Protein AF-A0A4U0GG18-F1 (afdb_monomer)

Foldseek 3Di:
DQVLLPCLLPPPDDHDPVLVLLLVQLVVQVVVVDDDLLSSLVSSCVVVVNPSVQLDPPPPPCGPVNSNVSSVSSVVSNVVVVLLVVLCVLCVADFFDFLAWFQQPVVRQIWGRWTFHDDDPQKTWIWTDRPPDIDIDIDGSSRSQVRQQVCCVVVVDVDHPVRCSVPDDPDDDDDDPDDPPPDDDDDDDDDDDDD

Sequence (195 aa):
MFDDWRGHARPDYRPTARQQTLVDAVAVALAHGHERVADVCAAVAKELAIPEALLRRDDAQGGVYQDVYCAIQYLRHRADHRRHALAHEALAPVAGDILGTLVFNTNYKQTTGCVIESVDGTSITLLGKRGALCVRLQSTALGIRYAMDAAAERGRRRDGWEEFLATRHPVATGPQSQTEAHAGAVDAQLPLFAV

Secondary structure (DSSP, 8-state):
--GGGTTTTSTT----HHHHHHHHHHHHHHHTT--SHHHHHHHHHHHTT--GGGG-TT-TTT-HHHHHHHHHHHHHHHHHHHHHHHHHHHH---TT-EEEEEEETTTTEEEEEEEEEEEETTEEEEEEEETTEEEEEEEEHHHHHHHHHHHHHTTS-S--HHHHHHHPPP-------------------------

Structure (mmCIF, N/CA/C/O backbone):
data_AF-A0A4U0GG18-F1
#
_entry.id   AF-A0A4U0GG18-F1
#
loop_
_atom_site.group_PDB
_atom_site.id
_atom_site.type_symbol
_atom_site.label_atom_id
_atom_site.label_alt_id
_atom_site.label_comp_id
_atom_site.label_asym_id
_atom_site.label_entity_id
_atom_site.label_seq_id
_atom_site.pdbx_PDB_ins_code
_atom_site.Cartn_x
_atom_site.Cartn_y
_atom_site.Cartn_z
_atom_site.occupancy
_atom_site.B_iso_or_equiv
_atom_site.auth_seq_id
_atom_site.auth_comp_id
_atom_site.auth_asym_id
_atom_site.auth_atom_id
_atom_site.pdbx_PDB_model_num
ATOM 1 N N . MET A 1 1 ? 3.589 7.120 -28.391 1.00 50.81 1 MET A N 1
ATOM 2 C CA . MET A 1 1 ? 3.879 5.782 -27.836 1.00 50.81 1 MET A CA 1
ATOM 3 C C . MET A 1 1 ? 3.752 5.886 -26.314 1.00 50.81 1 MET A C 1
ATOM 5 O O . MET A 1 1 ? 4.744 5.996 -25.622 1.00 50.81 1 MET A O 1
ATOM 9 N N . PHE A 1 2 ? 2.516 5.990 -25.814 1.00 56.31 2 PHE A N 1
ATOM 10 C CA . PHE A 1 2 ? 2.179 6.199 -24.389 1.00 56.31 2 PHE A CA 1
ATOM 11 C C . PHE A 1 2 ? 0.994 5.315 -23.973 1.00 56.31 2 PHE A C 1
ATOM 13 O O . PHE A 1 2 ? 0.935 4.848 -22.837 1.00 56.31 2 PHE A O 1
ATOM 20 N N . ASP A 1 3 ? 0.089 5.025 -24.916 1.00 63.00 3 ASP A N 1
ATOM 21 C CA . ASP A 1 3 ? -1.063 4.145 -24.701 1.00 63.00 3 ASP A CA 1
ATOM 22 C C . ASP A 1 3 ? -0.684 2.757 -24.170 1.00 63.00 3 ASP A C 1
ATOM 24 O O . ASP A 1 3 ? -1.438 2.185 -23.386 1.00 63.00 3 ASP A O 1
ATOM 28 N N . ASP A 1 4 ? 0.507 2.254 -24.499 1.00 77.56 4 ASP A N 1
ATOM 29 C CA . ASP A 1 4 ? 0.951 0.919 -24.088 1.00 77.56 4 ASP A CA 1
ATOM 30 C C . ASP A 1 4 ? 1.172 0.795 -22.569 1.00 77.56 4 ASP A C 1
ATOM 32 O O . ASP A 1 4 ? 1.121 -0.309 -22.036 1.00 77.56 4 ASP A O 1
ATOM 36 N N . TRP A 1 5 ? 1.396 1.904 -21.849 1.00 86.75 5 TRP A N 1
ATOM 37 C CA . TRP A 1 5 ? 1.523 1.931 -20.379 1.00 86.75 5 TRP A CA 1
ATOM 38 C C . TRP A 1 5 ? 0.227 2.322 -19.667 1.00 86.75 5 TRP A C 1
ATOM 40 O O . TRP A 1 5 ? 0.201 2.561 -18.447 1.00 86.75 5 TRP A O 1
ATOM 50 N N . ARG A 1 6 ? -0.874 2.424 -20.413 1.00 87.19 6 ARG A N 1
ATOM 51 C CA . ARG A 1 6 ? -2.165 2.791 -19.851 1.00 87.19 6 ARG A CA 1
ATOM 52 C C . ARG A 1 6 ? -2.600 1.738 -18.838 1.00 87.19 6 ARG A C 1
ATOM 54 O O . ARG A 1 6 ? -2.752 0.562 -19.142 1.00 87.19 6 ARG A O 1
ATOM 61 N N . GLY A 1 7 ? -2.845 2.194 -17.613 1.00 87.19 7 GLY A N 1
ATOM 62 C CA . GLY A 1 7 ? -3.266 1.316 -16.528 1.00 87.19 7 GLY A CA 1
ATOM 63 C C . GLY A 1 7 ? -2.127 0.591 -15.816 1.00 87.19 7 GLY A C 1
ATOM 64 O O . GLY A 1 7 ? -2.432 -0.294 -15.030 1.00 87.19 7 GLY A O 1
ATOM 65 N N . HIS A 1 8 ? -0.860 0.987 -15.989 1.00 89.75 8 HIS A N 1
ATOM 66 C CA . HIS A 1 8 ? 0.281 0.401 -15.264 1.00 89.75 8 HIS A CA 1
ATOM 67 C C . HIS A 1 8 ? 0.149 0.417 -13.728 1.00 89.75 8 HIS A C 1
ATOM 69 O O . HIS A 1 8 ? 0.818 -0.344 -13.040 1.00 89.75 8 HIS A O 1
ATOM 75 N N . ALA A 1 9 ? -0.716 1.265 -13.165 1.00 91.50 9 ALA A N 1
ATOM 76 C CA . ALA A 1 9 ? -1.016 1.280 -11.734 1.00 91.50 9 ALA A CA 1
ATOM 77 C C . ALA A 1 9 ? -2.029 0.202 -11.292 1.00 91.50 9 ALA A C 1
ATOM 79 O O . ALA A 1 9 ? -2.216 -0.009 -10.092 1.00 91.50 9 ALA A O 1
ATOM 80 N N . ARG A 1 10 ? -2.725 -0.457 -12.227 1.00 91.62 10 ARG A N 1
ATOM 81 C CA . ARG A 1 10 ? -3.779 -1.427 -11.910 1.00 91.62 10 ARG A CA 1
ATOM 82 C C . ARG A 1 10 ? -3.192 -2.783 -11.482 1.00 91.62 10 ARG A C 1
ATOM 84 O O . ARG A 1 10 ? -2.159 -3.185 -12.016 1.00 91.62 10 ARG A O 1
ATOM 91 N N . PRO A 1 11 ? -3.857 -3.531 -10.581 1.00 87.88 11 PRO A N 1
ATOM 92 C CA . PRO A 1 11 ? -3.375 -4.844 -10.128 1.00 87.88 11 PRO A CA 1
ATOM 93 C C . PRO A 1 11 ? -3.292 -5.909 -11.238 1.00 87.88 11 PRO A C 1
ATOM 95 O O . PRO A 1 11 ? -2.462 -6.823 -11.204 1.00 87.88 11 PRO A O 1
ATOM 98 N N . ASP A 1 12 ? -4.171 -5.811 -12.231 1.00 90.31 12 ASP A N 1
ATOM 99 C CA . ASP A 1 12 ? -4.306 -6.742 -13.351 1.00 90.31 12 ASP A CA 1
ATOM 100 C C . ASP A 1 12 ? -3.402 -6.396 -14.542 1.00 90.31 12 ASP A C 1
ATOM 102 O O . ASP A 1 12 ? -3.263 -7.211 -15.452 1.00 90.31 12 ASP A O 1
ATOM 106 N N . TYR A 1 13 ? -2.720 -5.247 -14.521 1.00 92.06 13 TYR A N 1
ATOM 107 C CA . TYR A 1 13 ? -1.810 -4.852 -15.592 1.00 92.06 13 TYR A CA 1
ATOM 108 C C . TYR A 1 13 ? -0.674 -5.866 -15.774 1.00 92.06 13 TYR A C 1
ATOM 110 O O . TYR A 1 13 ? -0.082 -6.361 -14.806 1.00 92.06 13 TYR A O 1
ATOM 118 N N . ARG A 1 14 ? -0.354 -6.174 -17.032 1.00 91.31 14 ARG A N 1
ATOM 119 C CA . ARG A 1 14 ? 0.757 -7.049 -17.414 1.00 91.31 14 ARG A CA 1
ATOM 120 C C . ARG A 1 14 ? 1.624 -6.321 -18.442 1.00 91.31 14 ARG A C 1
ATOM 122 O O . ARG A 1 14 ? 1.111 -6.006 -19.514 1.00 91.31 14 ARG A O 1
ATOM 129 N N . PRO A 1 15 ? 2.906 -6.049 -18.133 1.00 91.88 15 PRO A N 1
ATOM 130 C CA . PRO A 1 15 ? 3.832 -5.508 -19.116 1.00 91.88 15 PRO A CA 1
ATOM 131 C C . PRO A 1 15 ? 3.940 -6.436 -20.331 1.00 91.88 15 PRO A C 1
ATOM 133 O O . PRO A 1 15 ? 3.957 -7.660 -20.194 1.00 91.88 15 PRO A O 1
ATOM 136 N N . THR A 1 16 ? 4.051 -5.857 -21.521 1.00 91.31 16 THR A N 1
ATOM 137 C CA . THR A 1 16 ? 4.452 -6.594 -22.727 1.00 91.31 16 THR A CA 1
ATOM 138 C C . THR A 1 16 ? 5.904 -7.073 -22.611 1.00 91.31 16 THR A C 1
ATOM 140 O O . THR A 1 16 ? 6.660 -6.568 -21.783 1.00 91.31 16 THR A O 1
ATOM 143 N N . ALA A 1 17 ? 6.342 -7.993 -23.479 1.00 89.50 17 ALA A N 1
ATOM 144 C CA . ALA A 1 17 ? 7.726 -8.489 -23.472 1.00 89.50 17 ALA A CA 1
ATOM 145 C C . ALA A 1 17 ? 8.769 -7.355 -23.544 1.00 89.50 17 ALA A C 1
ATOM 147 O O . ALA A 1 17 ? 9.741 -7.358 -22.796 1.00 89.50 17 ALA A O 1
ATOM 148 N N . ARG A 1 18 ? 8.520 -6.336 -24.378 1.00 85.88 18 ARG A N 1
ATOM 149 C CA . ARG A 1 18 ? 9.381 -5.149 -24.488 1.00 85.88 18 ARG A CA 1
ATOM 150 C C . ARG A 1 18 ? 9.413 -4.333 -23.193 1.00 85.88 18 ARG A C 1
ATOM 152 O O . ARG A 1 18 ? 10.474 -3.888 -22.769 1.00 85.88 18 ARG A O 1
ATOM 159 N N . GLN A 1 19 ? 8.253 -4.104 -22.580 1.00 91.25 19 GLN A N 1
ATOM 160 C CA . GLN A 1 19 ? 8.164 -3.350 -21.328 1.00 91.25 19 GLN A CA 1
ATOM 161 C C . GLN A 1 19 ? 8.794 -4.122 -20.169 1.00 91.25 19 GLN A C 1
ATOM 163 O O . GLN A 1 19 ? 9.387 -3.506 -19.290 1.00 91.25 19 GLN A O 1
ATOM 168 N N . GLN A 1 20 ? 8.706 -5.454 -20.178 1.00 94.25 20 GLN A N 1
ATOM 169 C CA . GLN A 1 20 ? 9.295 -6.300 -19.148 1.00 94.25 20 GLN A CA 1
ATOM 170 C C . GLN A 1 20 ? 10.818 -6.140 -19.094 1.00 94.25 20 GLN A C 1
ATOM 172 O O . GLN A 1 20 ? 11.348 -5.937 -18.009 1.00 94.25 20 GLN A O 1
ATOM 177 N N . THR A 1 21 ? 11.503 -6.089 -20.243 1.00 91.69 21 THR A N 1
ATOM 178 C CA . THR A 1 21 ? 12.948 -5.798 -20.296 1.00 91.69 21 THR A CA 1
ATOM 179 C C . THR A 1 21 ? 13.299 -4.484 -19.594 1.00 91.69 21 THR A C 1
ATOM 181 O O . THR A 1 21 ? 14.289 -4.402 -18.869 1.00 91.69 21 THR A O 1
ATOM 184 N N . LEU A 1 22 ? 12.465 -3.455 -19.766 1.00 91.94 22 LEU A N 1
ATOM 185 C CA . LEU A 1 22 ? 12.668 -2.170 -19.104 1.00 91.94 22 LEU A CA 1
ATOM 186 C C . LEU A 1 22 ? 12.383 -2.239 -17.601 1.00 91.94 22 LEU A C 1
ATOM 188 O O . LEU A 1 22 ? 13.134 -1.683 -16.807 1.00 91.94 22 LEU A O 1
ATOM 192 N N . VAL A 1 23 ? 11.307 -2.925 -17.208 1.00 95.31 23 VAL A N 1
ATOM 193 C CA . VAL A 1 23 ? 10.954 -3.155 -15.801 1.00 95.31 23 VAL A CA 1
ATOM 194 C C . VAL A 1 23 ? 12.086 -3.869 -15.070 1.00 95.31 23 VAL A C 1
ATOM 196 O O . VAL 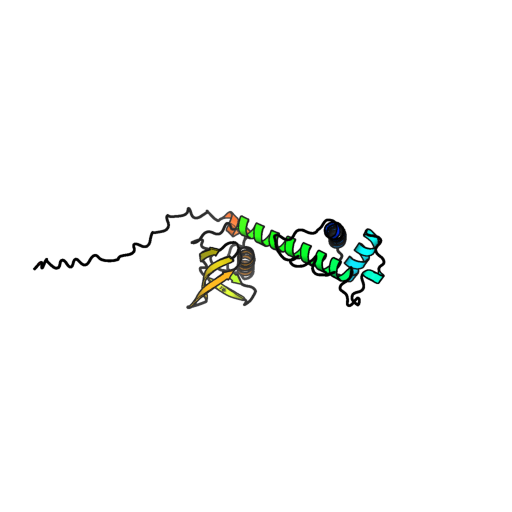A 1 23 ? 12.415 -3.469 -13.956 1.00 95.31 23 VAL A O 1
ATOM 199 N N . ASP A 1 24 ? 12.692 -4.880 -15.688 1.00 96.19 24 ASP A N 1
ATOM 200 C CA . ASP A 1 24 ? 13.784 -5.650 -15.093 1.00 96.19 24 ASP A CA 1
ATOM 201 C C . ASP A 1 24 ? 15.030 -4.773 -14.891 1.00 96.19 24 ASP A C 1
ATOM 203 O O . ASP A 1 24 ? 15.587 -4.738 -13.793 1.00 96.19 24 ASP A O 1
ATOM 207 N N . ALA A 1 25 ? 15.405 -3.968 -15.893 1.00 94.75 25 ALA A N 1
ATOM 208 C CA . ALA A 1 25 ? 16.511 -3.014 -15.773 1.00 94.75 25 ALA A CA 1
ATOM 209 C C . ALA A 1 25 ? 16.254 -1.949 -14.688 1.00 94.75 25 ALA A C 1
ATOM 211 O O . ALA A 1 25 ? 17.136 -1.630 -13.889 1.00 94.75 25 ALA A O 1
ATOM 212 N N . VAL A 1 26 ? 15.025 -1.426 -14.607 1.00 95.50 26 VAL A N 1
ATOM 213 C CA . VAL A 1 26 ? 14.626 -0.489 -13.545 1.00 95.50 26 VAL A CA 1
ATOM 214 C C . VAL A 1 26 ? 14.682 -1.161 -12.173 1.00 95.50 26 VAL A C 1
ATOM 216 O O . VAL A 1 26 ? 15.150 -0.546 -11.218 1.00 95.50 26 VAL A O 1
ATOM 219 N N . ALA A 1 27 ? 14.240 -2.414 -12.050 1.00 95.75 27 ALA A N 1
ATOM 220 C CA . ALA A 1 27 ? 14.290 -3.149 -10.791 1.00 95.75 27 ALA A CA 1
ATOM 221 C C . ALA A 1 27 ? 15.734 -3.322 -10.292 1.00 95.75 27 ALA A C 1
ATOM 223 O O . ALA A 1 27 ? 15.992 -3.114 -9.106 1.00 95.75 27 ALA A O 1
ATOM 224 N N . VAL A 1 28 ? 16.675 -3.624 -11.193 1.00 96.00 28 VAL A N 1
ATOM 225 C CA . VAL A 1 28 ? 18.112 -3.685 -10.883 1.00 96.00 28 VAL A CA 1
ATOM 226 C C . VAL A 1 28 ? 18.630 -2.320 -10.423 1.00 96.00 28 VAL A C 1
ATOM 228 O O . VAL A 1 28 ? 19.272 -2.227 -9.378 1.00 96.00 28 VAL A O 1
ATOM 231 N N . ALA A 1 29 ? 18.291 -1.238 -11.129 1.00 94.88 29 ALA A N 1
ATOM 232 C CA . ALA A 1 29 ? 18.702 0.112 -10.742 1.00 94.88 29 ALA A CA 1
ATOM 233 C C . ALA A 1 29 ? 18.182 0.513 -9.346 1.00 94.88 29 ALA A C 1
ATOM 235 O O . ALA A 1 29 ? 18.933 1.048 -8.529 1.00 94.88 29 ALA A O 1
ATOM 236 N N . LEU A 1 30 ? 16.916 0.211 -9.040 1.00 94.81 30 LEU A N 1
ATOM 237 C CA . LEU A 1 30 ? 16.337 0.444 -7.714 1.00 94.81 30 LEU A CA 1
ATOM 238 C C . LEU A 1 30 ? 17.025 -0.412 -6.635 1.00 94.81 30 LEU A C 1
ATOM 240 O O . LEU A 1 30 ? 17.257 0.077 -5.531 1.00 94.81 30 LEU A O 1
ATOM 244 N N . ALA A 1 31 ? 17.389 -1.662 -6.944 1.00 94.44 31 ALA A N 1
ATOM 245 C CA . ALA A 1 31 ? 18.110 -2.545 -6.023 1.00 94.44 31 ALA A CA 1
ATOM 246 C C . ALA A 1 31 ? 19.532 -2.047 -5.704 1.00 94.44 31 ALA A C 1
ATOM 248 O O . ALA A 1 31 ? 20.026 -2.272 -4.601 1.00 94.44 31 ALA A O 1
ATOM 249 N N . HIS A 1 32 ? 20.164 -1.317 -6.626 1.00 94.38 32 HIS A N 1
ATOM 250 C CA . HIS A 1 32 ? 21.435 -0.624 -6.397 1.00 94.38 32 HIS A CA 1
ATOM 251 C C . HIS A 1 32 ? 21.297 0.703 -5.628 1.00 94.38 32 HIS A C 1
ATOM 253 O O . HIS A 1 32 ? 22.295 1.386 -5.405 1.00 94.38 32 HIS A O 1
ATOM 259 N N . GLY A 1 33 ? 20.087 1.066 -5.192 1.00 92.88 33 GLY A N 1
ATOM 260 C CA . GLY A 1 33 ? 19.842 2.250 -4.368 1.00 92.88 33 GLY A CA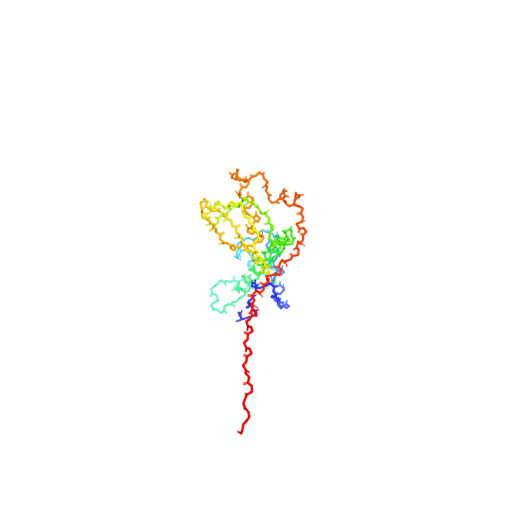 1
ATOM 261 C C . GLY A 1 33 ? 19.654 3.545 -5.158 1.00 92.88 33 GLY A C 1
ATOM 262 O O . GLY A 1 33 ? 19.722 4.627 -4.578 1.00 92.88 33 GLY A O 1
ATOM 263 N N . HIS A 1 34 ? 19.412 3.481 -6.471 1.00 92.50 34 HIS A N 1
ATOM 264 C CA . HIS A 1 34 ? 19.073 4.677 -7.240 1.00 92.50 34 HIS A CA 1
ATOM 265 C C . HIS A 1 34 ? 17.642 5.131 -6.925 1.00 92.50 34 HIS A C 1
ATOM 267 O O . HIS A 1 34 ? 16.676 4.457 -7.269 1.00 92.50 34 HIS A O 1
ATOM 273 N N . GLU A 1 35 ? 17.491 6.298 -6.296 1.00 85.81 35 GLU A N 1
ATOM 274 C CA . GLU A 1 35 ? 16.171 6.818 -5.901 1.00 85.81 35 GLU A CA 1
ATOM 275 C C . GLU A 1 35 ? 15.620 7.874 -6.865 1.00 85.81 35 GLU A C 1
ATOM 277 O O . GLU A 1 35 ? 14.402 7.985 -7.059 1.00 85.81 35 GLU A O 1
ATOM 282 N N . ARG A 1 36 ? 16.505 8.672 -7.478 1.00 86.94 36 ARG A N 1
ATOM 283 C CA . ARG A 1 36 ? 16.100 9.727 -8.410 1.00 86.94 36 ARG A CA 1
ATOM 284 C C . ARG A 1 36 ? 15.891 9.137 -9.795 1.00 86.94 36 ARG A C 1
ATOM 286 O O . ARG A 1 36 ? 16.720 8.380 -10.289 1.00 86.94 36 ARG A O 1
ATOM 293 N N . VAL A 1 37 ? 14.831 9.580 -10.471 1.00 87.81 37 VAL A N 1
ATOM 294 C CA . VAL A 1 37 ? 14.497 9.125 -11.833 1.00 87.81 37 VAL A CA 1
ATOM 295 C C . VAL A 1 37 ? 15.667 9.328 -12.799 1.00 87.81 37 VAL A C 1
ATOM 297 O O . VAL A 1 37 ? 15.926 8.456 -13.611 1.00 87.81 37 VAL A O 1
ATOM 300 N N . ALA A 1 38 ? 16.416 10.430 -12.683 1.00 86.69 38 ALA A N 1
ATOM 301 C CA . ALA A 1 38 ? 17.588 10.678 -13.527 1.00 86.69 38 ALA A CA 1
ATOM 302 C C . ALA A 1 38 ? 18.696 9.622 -13.345 1.00 86.69 38 ALA A C 1
ATOM 304 O O . ALA A 1 38 ? 19.276 9.179 -14.333 1.00 86.69 38 ALA A O 1
ATOM 305 N N . ASP A 1 39 ? 18.947 9.186 -12.107 1.00 90.56 39 ASP A N 1
ATOM 306 C CA . ASP A 1 39 ? 19.967 8.173 -11.805 1.00 90.56 39 ASP A CA 1
ATOM 307 C C . ASP A 1 39 ? 19.516 6.792 -12.299 1.00 90.56 39 ASP A C 1
ATOM 309 O O . ASP A 1 39 ? 20.301 6.051 -12.887 1.00 90.56 39 ASP A O 1
ATOM 313 N N . VAL A 1 40 ? 18.223 6.481 -12.141 1.00 91.12 40 VAL A N 1
ATOM 314 C CA . VAL A 1 40 ? 17.615 5.265 -12.699 1.00 91.12 40 VAL A CA 1
ATOM 315 C C . VAL A 1 40 ? 17.705 5.267 -14.226 1.00 91.12 40 VAL A C 1
ATOM 317 O O . VAL A 1 40 ? 18.108 4.267 -14.807 1.00 91.12 40 VAL A O 1
ATOM 320 N N . CYS A 1 41 ? 17.391 6.386 -14.885 1.00 89.62 41 CYS A N 1
ATOM 321 C CA . CYS A 1 41 ? 17.533 6.519 -16.333 1.00 89.62 41 CYS A CA 1
ATOM 322 C C . CYS A 1 41 ? 18.979 6.284 -16.782 1.00 89.62 41 CYS A C 1
ATOM 324 O O . CYS A 1 41 ? 19.191 5.510 -17.707 1.00 89.62 41 CYS A O 1
ATOM 326 N N . ALA A 1 42 ? 19.972 6.888 -16.122 1.00 88.62 42 ALA A N 1
ATOM 327 C CA . ALA A 1 42 ? 21.382 6.682 -16.459 1.00 88.62 42 ALA A CA 1
ATOM 328 C C . ALA A 1 42 ? 21.812 5.210 -16.297 1.00 88.62 42 ALA A C 1
ATOM 330 O O . ALA A 1 42 ? 22.492 4.659 -17.164 1.00 88.62 42 ALA A O 1
ATOM 331 N N . ALA A 1 43 ? 21.368 4.548 -15.224 1.00 90.94 43 ALA A N 1
ATOM 332 C CA . ALA A 1 43 ? 21.628 3.127 -15.005 1.00 90.94 43 ALA A CA 1
ATOM 333 C C . ALA A 1 43 ? 20.983 2.248 -16.093 1.00 90.94 43 ALA A C 1
ATOM 335 O O . ALA A 1 43 ? 21.645 1.384 -16.663 1.00 90.94 43 ALA A O 1
ATOM 336 N N . VAL A 1 44 ? 19.720 2.514 -16.440 1.00 90.88 44 VAL A N 1
ATOM 337 C CA . VAL A 1 44 ? 18.988 1.799 -17.497 1.00 90.88 44 VAL A CA 1
ATOM 338 C C . VAL A 1 44 ? 19.608 2.035 -18.877 1.00 90.88 44 VAL A C 1
ATOM 340 O O . VAL A 1 44 ? 19.698 1.097 -19.667 1.00 90.88 44 VAL A O 1
ATOM 343 N N . ALA A 1 45 ? 20.069 3.258 -19.166 1.00 89.44 45 ALA A N 1
ATOM 344 C CA . ALA A 1 45 ? 20.767 3.595 -20.408 1.00 89.44 45 ALA A CA 1
ATOM 345 C C . ALA A 1 45 ? 2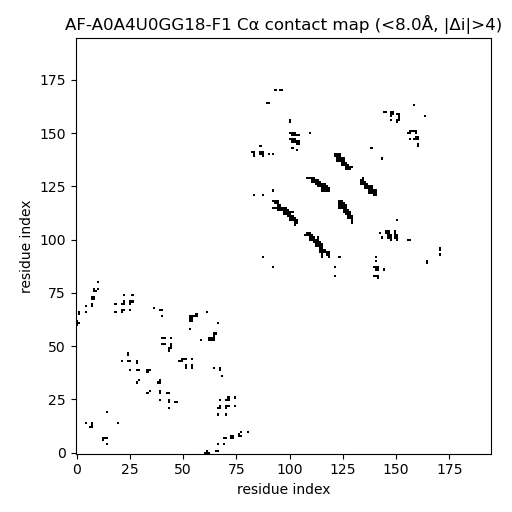1.982 2.691 -20.616 1.00 89.44 45 ALA A C 1
ATOM 347 O O . ALA A 1 45 ? 22.164 2.109 -21.684 1.00 89.44 45 ALA A O 1
ATOM 348 N N . LYS A 1 46 ? 22.786 2.549 -19.558 1.00 89.62 46 LYS A N 1
ATOM 349 C CA . LYS A 1 46 ? 23.988 1.723 -19.554 1.00 89.62 46 LYS A CA 1
ATOM 350 C C . LYS A 1 46 ? 23.657 0.239 -19.697 1.00 89.62 46 LYS A C 1
ATOM 352 O O . LYS A 1 46 ? 24.272 -0.428 -20.522 1.00 89.62 46 LYS A O 1
ATOM 357 N N . GLU A 1 47 ? 22.696 -0.256 -18.920 1.00 91.00 47 GLU A N 1
ATOM 358 C CA . GLU A 1 47 ? 22.307 -1.672 -18.897 1.00 91.00 47 GLU A CA 1
ATOM 359 C C . GLU A 1 47 ? 21.760 -2.143 -20.250 1.00 91.00 47 GLU A C 1
ATOM 361 O O . GLU A 1 47 ? 22.126 -3.203 -20.750 1.00 91.00 47 GLU A O 1
ATOM 366 N N . LEU A 1 48 ? 20.903 -1.330 -20.872 1.00 89.81 48 LEU A N 1
ATOM 367 C CA . LEU A 1 48 ? 20.225 -1.675 -22.123 1.00 89.81 48 LEU A CA 1
ATOM 368 C C . LEU A 1 48 ? 20.920 -1.107 -23.370 1.00 89.81 48 LEU A C 1
ATOM 370 O O . LEU A 1 48 ? 20.369 -1.197 -24.467 1.00 89.81 48 LEU A O 1
ATOM 374 N N . ALA A 1 49 ? 22.105 -0.505 -23.210 1.00 89.44 49 ALA A N 1
ATOM 375 C CA . ALA A 1 49 ? 22.846 0.197 -24.262 1.00 89.44 49 ALA A CA 1
ATOM 376 C C . ALA A 1 49 ? 21.988 1.222 -25.042 1.00 89.44 49 ALA A C 1
ATOM 378 O O . ALA A 1 49 ? 22.136 1.399 -26.254 1.00 89.44 49 ALA A O 1
ATOM 379 N N . ILE A 1 50 ? 21.074 1.902 -24.345 1.00 84.75 50 ILE A N 1
ATOM 380 C CA . ILE A 1 50 ? 20.197 2.923 -24.921 1.00 84.75 50 ILE A CA 1
ATOM 381 C C . ILE A 1 50 ? 20.947 4.260 -24.927 1.00 84.75 50 ILE A C 1
ATOM 383 O O . ILE A 1 50 ? 21.478 4.661 -23.889 1.00 84.75 50 ILE A O 1
ATOM 387 N N . PRO A 1 51 ? 20.965 5.002 -26.050 1.00 81.94 51 PRO A N 1
ATOM 388 C CA . PRO A 1 51 ? 21.541 6.339 -26.079 1.00 81.94 51 PRO A CA 1
ATOM 389 C C . PRO A 1 51 ? 20.904 7.250 -25.022 1.00 81.94 51 PRO A C 1
ATOM 391 O O . PRO A 1 51 ? 19.693 7.470 -25.039 1.00 81.94 51 PRO A O 1
ATOM 394 N N . GLU A 1 52 ? 21.717 7.848 -24.146 1.00 77.38 52 GLU A N 1
ATOM 395 C CA . GLU A 1 52 ? 21.241 8.723 -23.057 1.00 77.38 52 GLU A CA 1
ATOM 396 C C . GLU A 1 52 ? 20.380 9.897 -23.550 1.00 77.38 52 GLU A C 1
ATOM 398 O O . GLU A 1 52 ? 19.508 10.388 -22.834 1.00 77.38 52 GLU A O 1
ATOM 403 N N . ALA A 1 53 ? 20.580 10.336 -24.797 1.00 76.12 53 ALA A N 1
ATOM 404 C CA . ALA A 1 53 ? 19.773 11.376 -25.427 1.00 76.12 53 ALA A CA 1
ATOM 405 C C . ALA A 1 53 ? 18.269 11.034 -25.486 1.00 76.12 53 ALA A C 1
ATOM 407 O O . ALA A 1 53 ? 17.454 11.952 -25.473 1.00 76.12 53 ALA A O 1
ATOM 408 N N . LEU A 1 54 ? 17.906 9.743 -25.507 1.00 74.69 54 LEU A N 1
ATOM 409 C CA . LEU A 1 54 ? 16.518 9.253 -25.527 1.00 74.69 54 LEU A CA 1
ATOM 410 C C . LEU A 1 54 ? 15.866 9.190 -24.135 1.00 74.69 54 LEU A C 1
ATOM 412 O O . LEU A 1 54 ? 14.685 8.875 -24.015 1.00 74.69 54 LEU A O 1
ATOM 416 N N . LEU A 1 55 ? 16.644 9.449 -23.084 1.00 71.81 55 LEU A N 1
ATOM 417 C CA . LEU A 1 55 ? 16.225 9.410 -21.682 1.00 71.81 55 LEU A CA 1
ATOM 418 C C . LEU A 1 55 ? 16.202 10.811 -21.055 1.00 71.81 55 LEU A C 1
ATOM 420 O O . LEU A 1 55 ? 16.199 10.960 -19.832 1.00 71.81 55 LEU A O 1
ATOM 424 N N . ARG A 1 56 ? 16.203 11.853 -21.889 1.00 71.06 56 ARG A N 1
ATOM 425 C CA . ARG A 1 56 ? 15.973 13.232 -21.453 1.00 71.06 56 ARG A CA 1
ATOM 426 C C . ARG A 1 56 ? 14.481 13.450 -21.263 1.00 71.06 56 ARG A C 1
ATOM 428 O O . ARG A 1 56 ? 13.691 12.779 -21.892 1.00 71.06 56 ARG A O 1
ATOM 435 N N . ARG A 1 57 ? 14.107 14.388 -20.396 1.00 68.44 57 ARG A N 1
ATOM 436 C CA . ARG A 1 57 ? 12.701 14.693 -20.082 1.00 68.44 57 ARG A CA 1
ATOM 437 C C . ARG A 1 57 ? 12.012 15.568 -21.145 1.00 68.44 57 ARG A C 1
ATOM 439 O O . ARG A 1 57 ? 10.791 15.693 -21.132 1.00 68.44 57 ARG A O 1
ATOM 446 N N . ASP A 1 58 ? 12.794 16.212 -22.010 1.00 64.00 58 ASP A N 1
ATOM 447 C CA . ASP A 1 58 ? 12.337 17.293 -22.898 1.00 64.00 58 ASP A CA 1
ATOM 448 C C . ASP A 1 58 ? 11.755 16.791 -24.233 1.00 64.00 58 ASP A C 1
ATOM 450 O O . ASP A 1 58 ? 11.351 17.575 -25.093 1.00 64.00 58 ASP A O 1
ATOM 454 N N . ASP A 1 59 ? 11.702 15.478 -24.431 1.00 57.72 59 ASP A N 1
ATOM 455 C CA . ASP A 1 59 ? 11.092 14.839 -25.584 1.00 57.72 59 ASP A CA 1
ATOM 456 C C . ASP A 1 59 ? 9.557 14.886 -25.473 1.00 57.72 59 ASP A C 1
ATOM 458 O O . ASP A 1 59 ? 8.888 13.989 -24.960 1.00 57.72 59 ASP A O 1
ATOM 462 N N . ALA A 1 60 ? 8.981 15.955 -26.035 1.00 51.00 60 ALA A N 1
ATOM 463 C CA . ALA A 1 60 ? 7.546 16.271 -26.078 1.00 51.00 60 ALA A CA 1
ATOM 464 C C . ALA A 1 60 ? 6.618 15.160 -26.637 1.00 51.00 60 ALA A C 1
ATOM 466 O O . ALA A 1 60 ? 5.401 15.331 -26.662 1.00 51.00 60 ALA A O 1
ATOM 467 N N . GLN A 1 61 ? 7.164 14.030 -27.095 1.00 50.50 61 GLN A N 1
ATOM 468 C CA . GLN A 1 61 ? 6.440 12.896 -27.676 1.00 50.50 61 GLN A CA 1
ATOM 469 C C . GLN A 1 61 ? 6.291 11.693 -26.726 1.00 50.50 61 GLN A C 1
ATOM 471 O O . GLN A 1 61 ? 5.685 10.694 -27.122 1.00 50.50 61 GLN A O 1
ATOM 476 N N . GLY A 1 62 ? 6.788 11.778 -25.484 1.00 58.84 62 GLY A N 1
ATOM 477 C CA . GLY A 1 62 ? 6.734 10.667 -24.530 1.00 58.84 62 GLY A CA 1
ATOM 478 C C . GLY A 1 62 ? 7.637 9.517 -24.974 1.00 58.84 62 GLY A C 1
ATOM 479 O O . GLY A 1 62 ? 7.151 8.488 -25.440 1.00 58.84 62 GLY A O 1
ATOM 480 N N . GLY A 1 63 ? 8.951 9.737 -24.888 1.00 73.81 63 GLY A N 1
ATOM 481 C CA . GLY A 1 63 ? 9.977 8.769 -25.267 1.00 73.81 63 GLY A CA 1
ATOM 482 C C . GLY A 1 63 ? 10.360 7.799 -24.147 1.00 73.81 63 GLY A C 1
ATOM 483 O O . GLY A 1 63 ? 9.595 7.536 -23.218 1.00 73.81 63 GLY A O 1
ATOM 484 N N . VAL A 1 64 ? 11.580 7.260 -24.229 1.00 79.88 64 VAL A N 1
ATOM 485 C CA . VAL A 1 64 ? 12.075 6.197 -23.332 1.00 79.88 64 VAL A CA 1
ATOM 486 C C . VAL A 1 64 ? 12.133 6.673 -21.876 1.00 79.88 64 VAL A C 1
ATOM 488 O O . VAL A 1 64 ? 11.923 5.880 -20.960 1.00 79.88 64 VAL A O 1
ATOM 491 N N . TYR A 1 65 ? 12.335 7.975 -21.641 1.00 85.00 65 TYR A N 1
ATOM 492 C CA . TYR A 1 65 ? 12.226 8.566 -20.304 1.00 85.00 65 TYR A CA 1
ATOM 493 C C . TYR A 1 65 ? 10.865 8.282 -19.653 1.00 85.00 65 TYR A C 1
ATOM 495 O O . TYR A 1 65 ? 10.790 7.876 -18.490 1.00 85.00 65 TYR A O 1
ATOM 503 N N . GLN A 1 66 ? 9.781 8.465 -20.412 1.00 85.75 66 GLN A N 1
ATOM 504 C CA . GLN A 1 66 ? 8.427 8.238 -19.921 1.00 85.75 66 GLN A CA 1
ATOM 505 C C . GLN A 1 66 ? 8.166 6.748 -19.673 1.00 85.75 66 GLN A C 1
ATOM 507 O O . GLN A 1 66 ? 7.518 6.408 -18.683 1.00 85.75 66 GLN A O 1
ATOM 512 N N . ASP A 1 67 ? 8.707 5.862 -20.514 1.00 88.56 67 ASP A N 1
ATOM 513 C CA . ASP A 1 67 ? 8.633 4.413 -20.300 1.00 88.56 67 ASP A CA 1
ATOM 514 C C . ASP A 1 67 ? 9.323 4.010 -18.982 1.00 88.56 67 ASP A C 1
ATOM 516 O O . ASP A 1 67 ? 8.758 3.251 -18.192 1.00 88.56 67 ASP A O 1
ATOM 520 N N . VAL A 1 68 ? 10.514 4.560 -18.700 1.00 90.06 68 VAL A N 1
ATOM 521 C CA . VAL A 1 68 ? 11.247 4.316 -17.442 1.00 90.06 68 VAL A CA 1
ATOM 522 C C . VAL A 1 68 ? 10.454 4.829 -16.247 1.00 90.06 68 VAL A C 1
ATOM 524 O O . VAL A 1 68 ? 10.307 4.125 -15.247 1.00 90.06 68 VAL A O 1
ATOM 527 N N . TYR A 1 69 ? 9.890 6.032 -16.351 1.00 90.19 69 TYR A N 1
ATOM 528 C CA . TYR A 1 69 ? 9.039 6.587 -15.305 1.00 90.19 69 TYR A CA 1
ATOM 529 C C . TYR A 1 69 ? 7.825 5.686 -15.019 1.00 90.19 69 TYR A C 1
ATOM 531 O O . TYR A 1 69 ? 7.567 5.347 -13.862 1.00 90.19 69 TYR A O 1
ATOM 539 N N . CYS A 1 70 ? 7.115 5.238 -16.058 1.00 91.81 70 CYS A N 1
ATOM 540 C CA . CYS A 1 70 ? 5.986 4.315 -15.926 1.00 91.81 70 CYS A CA 1
ATOM 541 C C . CYS A 1 70 ? 6.403 2.971 -15.307 1.00 91.81 70 CYS A C 1
ATOM 543 O O . CYS A 1 70 ? 5.679 2.445 -14.462 1.00 91.81 70 CYS A O 1
ATOM 545 N N . ALA A 1 71 ? 7.579 2.441 -15.654 1.00 93.75 71 ALA A N 1
ATOM 546 C CA . ALA A 1 71 ? 8.122 1.220 -15.060 1.00 93.75 71 ALA A CA 1
ATOM 547 C C . ALA A 1 71 ? 8.433 1.380 -13.557 1.00 93.75 71 ALA A C 1
ATOM 549 O O . ALA A 1 71 ? 8.078 0.504 -12.762 1.00 93.75 71 ALA A O 1
ATOM 550 N N . ILE A 1 72 ? 9.014 2.515 -13.139 1.00 93.88 72 ILE A N 1
ATOM 551 C CA . ILE A 1 72 ? 9.226 2.840 -11.714 1.00 93.88 72 ILE A CA 1
ATOM 552 C C . ILE A 1 72 ? 7.882 2.848 -10.975 1.00 93.88 72 ILE A C 1
ATOM 554 O O . ILE A 1 72 ? 7.736 2.222 -9.921 1.00 93.88 72 ILE A O 1
ATOM 558 N N . GLN A 1 73 ? 6.888 3.548 -11.526 1.00 93.81 73 GLN A N 1
ATOM 559 C CA . GLN A 1 73 ? 5.568 3.660 -10.908 1.00 93.81 73 GLN A CA 1
ATOM 560 C C . GLN A 1 73 ? 4.858 2.303 -10.853 1.00 93.81 73 GLN A C 1
ATOM 562 O O . GLN A 1 73 ? 4.298 1.959 -9.815 1.00 93.81 73 GLN A O 1
ATOM 567 N N . TYR A 1 74 ? 4.948 1.488 -11.906 1.00 95.19 74 TYR A N 1
ATOM 568 C CA . TYR A 1 74 ? 4.435 0.116 -11.927 1.00 95.19 74 TYR A CA 1
ATOM 569 C C . TYR A 1 74 ? 5.004 -0.732 -10.780 1.00 95.19 74 TYR A C 1
ATOM 571 O O . TYR A 1 74 ? 4.241 -1.353 -10.039 1.00 95.19 74 TYR A O 1
ATOM 579 N N . LEU A 1 75 ? 6.327 -0.724 -10.578 1.00 95.25 75 LEU A N 1
ATOM 580 C CA . LEU A 1 75 ? 6.962 -1.479 -9.492 1.00 95.25 75 LEU A CA 1
ATOM 581 C C . LEU A 1 75 ? 6.505 -0.994 -8.111 1.00 95.25 75 LEU A C 1
ATOM 583 O O . LEU A 1 75 ? 6.201 -1.811 -7.239 1.00 95.25 75 LEU A O 1
ATOM 587 N N . ARG A 1 76 ? 6.393 0.326 -7.922 1.00 94.50 76 ARG A N 1
ATOM 588 C CA . ARG A 1 76 ? 5.880 0.924 -6.680 1.00 94.50 76 ARG A CA 1
ATOM 589 C C . ARG A 1 76 ? 4.434 0.521 -6.411 1.00 94.50 76 ARG A C 1
ATOM 591 O O . ARG A 1 76 ? 4.138 0.064 -5.311 1.00 94.50 76 ARG A O 1
ATOM 598 N N . HIS A 1 77 ? 3.558 0.619 -7.409 1.00 94.38 77 HIS A N 1
ATOM 599 C CA . HIS A 1 77 ? 2.164 0.194 -7.288 1.00 94.38 77 HIS A CA 1
ATOM 600 C C . HIS A 1 77 ? 2.054 -1.302 -6.998 1.00 94.38 77 HIS A C 1
ATOM 602 O O . HIS A 1 77 ? 1.283 -1.699 -6.134 1.00 94.38 77 HIS A O 1
ATOM 608 N N . ARG A 1 78 ? 2.861 -2.149 -7.642 1.00 94.19 78 ARG A N 1
ATOM 609 C CA . ARG A 1 78 ? 2.870 -3.592 -7.368 1.00 94.19 78 ARG A CA 1
ATOM 610 C C . ARG A 1 78 ? 3.319 -3.907 -5.939 1.00 94.19 78 ARG A C 1
ATOM 612 O O . ARG A 1 78 ? 2.737 -4.782 -5.297 1.00 94.19 78 ARG A O 1
ATOM 619 N N . ALA A 1 79 ? 4.327 -3.199 -5.432 1.00 93.56 79 ALA A N 1
ATOM 620 C CA . ALA A 1 79 ? 4.752 -3.320 -4.041 1.00 93.56 79 ALA A CA 1
ATOM 621 C C . ALA A 1 79 ? 3.655 -2.856 -3.068 1.00 93.56 79 ALA A C 1
ATOM 623 O O . ALA A 1 79 ? 3.410 -3.522 -2.064 1.00 93.56 79 ALA A O 1
ATOM 624 N N . ASP A 1 80 ? 2.969 -1.759 -3.383 1.00 93.00 80 ASP A N 1
ATOM 625 C CA . ASP A 1 80 ? 1.868 -1.220 -2.586 1.00 93.00 80 ASP A CA 1
ATOM 626 C C . ASP A 1 80 ? 0.656 -2.167 -2.551 1.00 93.00 80 ASP A C 1
ATOM 628 O O . ASP A 1 80 ? 0.213 -2.568 -1.474 1.00 93.00 80 ASP A O 1
ATOM 632 N N . HIS A 1 81 ? 0.211 -2.661 -3.712 1.00 93.00 81 HIS A N 1
ATOM 633 C CA . HIS A 1 81 ? -0.837 -3.685 -3.820 1.00 93.00 81 HIS A CA 1
ATOM 634 C C . HIS A 1 81 ? -0.495 -4.930 -3.003 1.00 93.00 81 HIS A C 1
ATOM 636 O O . HIS A 1 81 ? -1.352 -5.469 -2.303 1.00 93.00 81 HIS A O 1
ATOM 642 N N . ARG A 1 82 ? 0.772 -5.366 -3.028 1.00 93.88 82 ARG A N 1
ATOM 643 C CA . ARG A 1 82 ? 1.236 -6.493 -2.211 1.00 93.88 82 ARG A CA 1
ATOM 644 C C . ARG A 1 82 ? 1.144 -6.192 -0.714 1.00 93.88 82 ARG A C 1
ATOM 646 O O . ARG A 1 82 ? 0.724 -7.065 0.037 1.00 93.88 82 ARG A O 1
ATOM 653 N N . ARG A 1 83 ? 1.501 -4.985 -0.264 1.00 94.38 83 ARG A N 1
ATOM 654 C CA . ARG A 1 83 ? 1.358 -4.579 1.149 1.00 94.38 83 ARG A CA 1
ATOM 655 C C . ARG A 1 83 ? -0.105 -4.568 1.581 1.00 94.38 83 ARG A C 1
ATOM 657 O O . ARG A 1 83 ? -0.414 -5.066 2.660 1.00 94.38 83 ARG A O 1
ATOM 664 N N . HIS A 1 84 ? -0.992 -4.051 0.735 1.00 93.44 84 HIS A N 1
ATOM 665 C CA . HIS A 1 84 ? -2.432 -4.079 0.974 1.00 93.44 84 HIS A CA 1
ATOM 666 C C . HIS A 1 84 ? -2.971 -5.509 1.069 1.00 93.44 84 HIS A C 1
ATOM 668 O O . HIS A 1 84 ? -3.695 -5.811 2.016 1.00 93.44 84 HIS A O 1
ATOM 674 N N . ALA A 1 85 ? -2.585 -6.390 0.142 1.00 93.00 85 ALA A N 1
ATOM 675 C CA . ALA A 1 85 ? -2.993 -7.793 0.147 1.00 93.00 85 ALA A CA 1
ATOM 676 C C . ALA A 1 85 ? -2.502 -8.527 1.403 1.00 93.00 85 ALA A C 1
ATOM 678 O O . ALA A 1 85 ? -3.308 -9.141 2.089 1.00 93.00 85 ALA A O 1
ATOM 679 N N . LEU A 1 86 ? -1.220 -8.384 1.762 1.00 93.38 86 LEU A N 1
ATOM 680 C CA . LEU A 1 86 ? -0.649 -9.006 2.962 1.00 93.38 86 LEU A CA 1
ATOM 681 C C . LEU A 1 86 ? -1.312 -8.503 4.247 1.00 93.38 86 LEU A C 1
ATOM 683 O O . LEU A 1 86 ? -1.589 -9.288 5.146 1.00 93.38 86 LEU A O 1
ATOM 687 N N . ALA A 1 87 ? -1.585 -7.199 4.348 1.00 93.25 87 ALA A N 1
ATOM 688 C CA . ALA A 1 87 ? -2.290 -6.652 5.503 1.00 93.25 87 ALA A CA 1
ATOM 689 C C . ALA A 1 87 ? -3.733 -7.167 5.581 1.00 93.25 87 ALA A C 1
ATOM 691 O O . ALA A 1 87 ? -4.228 -7.428 6.673 1.00 93.25 87 ALA A O 1
ATOM 692 N N . HIS A 1 88 ? -4.405 -7.315 4.437 1.00 93.44 88 HIS A N 1
ATOM 693 C CA . HIS A 1 88 ? -5.765 -7.840 4.377 1.00 93.44 88 HIS A CA 1
ATOM 694 C C . HIS A 1 88 ? -5.820 -9.334 4.712 1.00 93.44 88 HIS A C 1
ATOM 696 O O . HIS A 1 88 ? -6.693 -9.740 5.466 1.00 93.44 88 HIS A O 1
ATOM 702 N N . GLU A 1 89 ? -4.868 -10.127 4.223 1.00 92.75 89 GLU A N 1
ATOM 703 C CA . GLU A 1 89 ? -4.716 -11.546 4.559 1.00 92.75 89 GLU A CA 1
ATOM 704 C C . GLU A 1 89 ? -4.409 -11.738 6.049 1.00 92.75 89 GLU A C 1
ATOM 706 O O . GLU A 1 89 ? -5.068 -12.532 6.713 1.00 92.75 89 GLU A O 1
ATOM 711 N N . ALA A 1 90 ? -3.479 -10.952 6.600 1.00 91.81 90 ALA A N 1
ATOM 712 C CA . ALA A 1 90 ? -3.136 -11.003 8.020 1.00 91.81 90 ALA A CA 1
ATOM 713 C C . ALA A 1 90 ? -4.307 -10.577 8.919 1.00 91.81 90 ALA 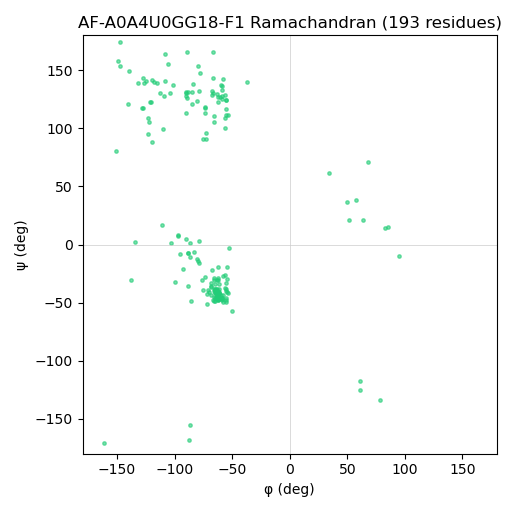A C 1
ATOM 715 O O . ALA A 1 90 ? -4.526 -11.164 9.977 1.00 91.81 90 ALA A O 1
ATOM 716 N N . LEU A 1 91 ? -5.070 -9.559 8.503 1.00 92.31 91 LEU A N 1
ATOM 717 C CA . LEU A 1 91 ? -6.246 -9.119 9.244 1.00 92.31 91 LEU A CA 1
ATOM 718 C C . LEU A 1 91 ? -7.435 -10.050 9.054 1.00 92.31 91 LEU A C 1
ATOM 720 O O . LEU A 1 91 ? -8.247 -10.101 9.960 1.00 92.31 91 LEU A O 1
ATOM 724 N N . ALA A 1 92 ? -7.591 -10.725 7.913 1.00 92.25 92 ALA A N 1
ATOM 725 C CA . ALA A 1 92 ? -8.771 -11.525 7.567 1.00 92.25 92 ALA A CA 1
ATOM 726 C C . ALA A 1 92 ? -10.072 -10.912 8.144 1.00 92.25 92 ALA A C 1
ATOM 728 O O . ALA A 1 92 ? -10.651 -11.471 9.081 1.00 92.25 92 ALA A O 1
ATOM 729 N N . PRO A 1 93 ? -10.438 -9.681 7.733 1.00 91.44 93 PRO A N 1
ATOM 730 C CA . PRO A 1 93 ? -11.437 -8.886 8.441 1.00 91.44 93 PRO A CA 1
ATOM 731 C C . PRO A 1 93 ? -12.824 -9.525 8.336 1.00 91.44 93 PRO A C 1
ATOM 733 O O . PRO A 1 93 ? -13.278 -9.849 7.239 1.00 91.44 93 PRO A O 1
ATOM 736 N N . VAL A 1 94 ? -13.518 -9.650 9.468 1.00 91.56 94 VAL A N 1
ATOM 737 C CA . VAL A 1 94 ? -14.893 -10.154 9.545 1.00 91.56 94 VAL A CA 1
ATOM 738 C C . VAL A 1 94 ? -15.791 -9.076 10.148 1.00 91.56 94 VAL A C 1
ATOM 740 O O . VAL A 1 94 ? -15.402 -8.348 11.062 1.00 91.56 94 VAL A O 1
ATOM 743 N N . ALA A 1 95 ? -17.012 -8.948 9.627 1.00 92.88 95 ALA A N 1
ATOM 744 C CA . ALA A 1 95 ? -18.009 -8.063 10.221 1.00 92.88 95 ALA A CA 1
ATOM 745 C C . ALA A 1 95 ? -18.281 -8.466 11.683 1.00 92.88 95 AL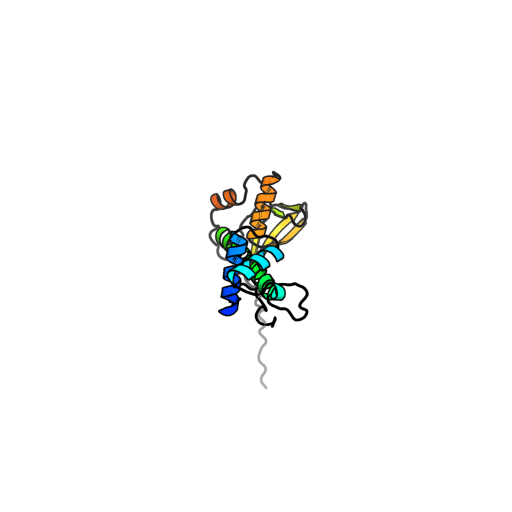A A C 1
ATOM 747 O O . ALA A 1 95 ? -18.471 -9.639 11.992 1.00 92.88 95 ALA A O 1
ATOM 748 N N . GLY A 1 96 ? -18.294 -7.483 12.579 1.00 90.19 96 GLY A N 1
ATOM 749 C CA . GLY A 1 96 ? -18.393 -7.672 14.025 1.00 90.19 96 GLY A CA 1
ATOM 750 C C . GLY A 1 96 ? -17.049 -7.691 14.760 1.00 90.19 96 GLY A C 1
ATOM 751 O O . GLY A 1 96 ? -17.048 -7.599 15.987 1.00 90.19 96 GLY A O 1
ATOM 752 N N . ASP A 1 97 ? -15.911 -7.743 14.057 1.00 89.62 97 ASP A N 1
ATOM 753 C CA . ASP A 1 97 ? -14.600 -7.722 14.709 1.00 89.62 97 ASP A CA 1
ATOM 754 C C . ASP A 1 97 ? -14.358 -6.419 15.471 1.00 89.62 97 ASP A C 1
ATOM 756 O O . ASP A 1 97 ? -14.480 -5.316 14.930 1.00 89.62 97 ASP A O 1
ATOM 760 N N . ILE A 1 98 ? -13.943 -6.552 16.730 1.00 92.06 98 ILE A N 1
ATOM 761 C CA . ILE A 1 98 ? -13.633 -5.422 17.602 1.00 92.06 98 ILE A CA 1
ATOM 762 C C . ILE A 1 98 ? -12.155 -5.070 17.444 1.00 92.06 98 ILE A C 1
ATOM 764 O O . ILE A 1 98 ? -11.266 -5.815 17.848 1.00 92.06 98 ILE A O 1
ATOM 768 N N . LEU A 1 99 ? -11.897 -3.892 16.883 1.00 91.56 99 LEU A N 1
ATOM 769 C CA . LEU A 1 99 ? -10.555 -3.358 16.672 1.00 91.56 99 LEU A CA 1
ATOM 770 C C . LEU A 1 99 ? -10.093 -2.475 17.830 1.00 91.56 99 LEU A C 1
ATOM 772 O O . LEU A 1 99 ? -8.898 -2.257 17.972 1.00 91.56 99 LEU A O 1
ATOM 776 N N . GLY A 1 100 ? -11.001 -1.938 18.648 1.00 91.75 100 GLY A N 1
ATOM 777 C CA . GLY A 1 100 ? -10.645 -1.086 19.786 1.00 91.75 100 GLY A CA 1
ATOM 778 C C . GLY A 1 100 ? -10.304 0.355 19.384 1.00 91.75 100 GLY A C 1
ATOM 779 O O . GLY A 1 100 ? -11.064 1.000 18.661 1.00 91.75 100 GLY A O 1
ATOM 780 N N . THR A 1 101 ? -9.212 0.917 19.905 1.00 93.81 101 THR A N 1
ATOM 781 C CA . THR A 1 101 ? -8.833 2.318 19.638 1.00 93.81 101 THR A CA 1
ATOM 782 C C . THR A 1 101 ? -7.936 2.427 18.409 1.00 93.81 101 THR A C 1
ATOM 784 O O . THR A 1 101 ? -6.919 1.742 18.324 1.00 93.81 101 THR A O 1
ATOM 787 N N . LEU A 1 102 ? -8.289 3.336 17.496 1.00 93.44 102 LEU A N 1
ATOM 788 C CA . LEU A 1 102 ? -7.543 3.654 16.278 1.00 93.44 102 LEU A CA 1
ATOM 789 C C . LEU A 1 102 ? -7.238 5.155 16.211 1.00 93.44 102 LEU A C 1
ATOM 791 O O . LEU A 1 102 ? -8.091 5.991 16.528 1.00 93.44 102 LEU A O 1
ATOM 795 N N . VAL A 1 103 ? -6.036 5.508 15.755 1.00 92.94 103 VAL A N 1
ATOM 796 C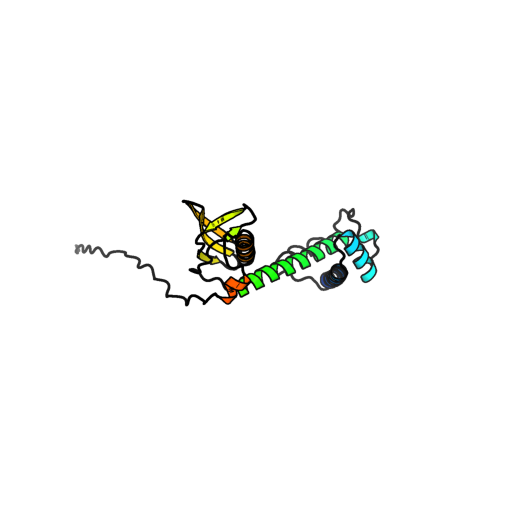 CA . VAL A 1 103 ? -5.635 6.897 15.487 1.00 92.94 103 VAL A CA 1
ATOM 797 C C . VAL A 1 103 ? -5.200 7.008 14.031 1.00 92.94 103 VAL A C 1
ATOM 799 O O . VAL A 1 103 ? -4.118 6.576 13.658 1.00 92.94 103 VAL A O 1
ATOM 802 N N . PHE A 1 104 ? -6.042 7.603 13.188 1.00 87.94 104 PHE A N 1
ATOM 803 C CA . PHE A 1 104 ? -5.717 7.767 11.771 1.00 87.94 104 PHE A CA 1
ATOM 804 C C . PHE A 1 104 ? -4.785 8.967 11.558 1.00 87.94 104 PHE A C 1
ATOM 806 O O . PHE A 1 104 ? -5.145 10.100 11.881 1.00 87.94 104 PHE A O 1
ATOM 813 N N . ASN A 1 105 ? -3.619 8.740 10.947 1.00 77.12 105 ASN A N 1
ATOM 814 C CA . ASN A 1 105 ? -2.615 9.786 10.691 1.00 77.12 105 ASN A CA 1
ATOM 815 C C . ASN A 1 105 ? -3.104 10.915 9.765 1.00 77.12 105 ASN A C 1
ATOM 817 O O . ASN A 1 105 ? -2.554 12.009 9.793 1.00 77.12 105 ASN A O 1
ATOM 821 N N . THR A 1 106 ? -4.160 10.696 8.978 1.00 74.75 106 THR A N 1
ATOM 822 C CA . THR A 1 106 ? -4.708 11.712 8.063 1.00 74.75 106 THR A CA 1
ATOM 823 C C . THR A 1 106 ? -5.287 12.926 8.790 1.00 74.75 106 THR A C 1
ATOM 825 O O . THR A 1 106 ? -5.239 14.037 8.275 1.00 74.75 106 THR A O 1
ATOM 828 N N . ASN A 1 107 ? -5.874 12.734 9.974 1.00 75.62 107 ASN A N 1
ATOM 829 C CA . ASN A 1 107 ? -6.508 13.815 10.736 1.00 75.62 107 ASN A CA 1
ATOM 830 C C . ASN A 1 107 ? -6.140 13.809 12.226 1.00 75.62 107 ASN A C 1
ATOM 832 O O . ASN A 1 107 ? -6.667 14.628 12.977 1.00 75.62 107 ASN A O 1
ATOM 836 N N . TYR A 1 108 ? -5.282 12.874 12.647 1.00 77.38 108 TYR A N 1
ATOM 837 C CA . TYR A 1 108 ? -4.875 12.629 14.032 1.00 77.38 108 TYR A CA 1
ATOM 838 C C . TYR A 1 108 ? -6.051 12.475 15.010 1.00 77.38 108 TYR A C 1
ATOM 840 O O . TYR A 1 108 ? -5.893 12.647 16.220 1.00 77.38 108 TYR A O 1
ATOM 848 N N . LYS A 1 109 ? -7.248 12.138 14.508 1.00 83.56 109 LYS A N 1
ATOM 849 C CA . LYS A 1 109 ? -8.439 11.977 15.342 1.00 83.56 109 LYS A CA 1
ATOM 850 C C . LYS A 1 109 ? -8.476 10.567 15.907 1.00 83.56 109 LYS A C 1
ATOM 852 O O . LYS A 1 109 ? -8.568 9.583 15.170 1.00 83.56 109 LYS A O 1
ATOM 857 N N . GLN A 1 110 ? -8.478 10.494 17.231 1.00 90.19 110 GLN A N 1
ATOM 858 C CA . GLN A 1 110 ? -8.715 9.258 17.961 1.00 90.19 110 GLN A CA 1
ATOM 859 C C . GLN A 1 110 ? -10.161 8.803 17.760 1.00 90.19 110 GLN A C 1
ATOM 861 O O . GLN A 1 110 ? -11.096 9.575 17.970 1.00 90.19 110 GLN A O 1
ATOM 866 N N . THR A 1 111 ? -10.328 7.541 17.374 1.00 91.88 111 THR A N 1
ATOM 867 C CA . THR A 1 111 ? -11.624 6.864 17.294 1.00 91.88 111 THR A CA 1
ATOM 868 C C . THR A 1 111 ? -11.581 5.649 18.220 1.00 91.88 111 THR A C 1
ATOM 870 O O . THR A 1 111 ? -10.680 4.821 18.111 1.00 91.88 111 THR A O 1
ATOM 873 N N . THR A 1 112 ? -12.498 5.568 19.180 1.00 92.81 112 THR A N 1
ATOM 874 C CA . THR A 1 112 ? -12.531 4.510 20.203 1.00 92.81 112 THR A CA 1
ATOM 875 C C . THR A 1 112 ? -13.641 3.505 19.931 1.00 92.81 112 THR A C 1
ATOM 877 O O . THR A 1 112 ? -14.634 3.833 19.280 1.00 92.81 112 THR A O 1
ATOM 880 N N . GLY A 1 113 ? -13.470 2.280 20.441 1.00 89.88 113 GLY A N 1
ATOM 881 C CA . GLY A 1 113 ? -14.461 1.210 20.296 1.00 89.88 113 GLY A CA 1
ATOM 882 C C . GLY A 1 113 ? -14.781 0.896 18.835 1.00 89.88 113 GLY A C 1
ATOM 883 O O . GLY A 1 113 ? -15.944 0.706 18.502 1.00 89.88 113 GLY A O 1
ATOM 884 N N . CYS A 1 114 ? -13.769 0.927 17.966 1.00 93.12 114 CYS A N 1
ATOM 885 C CA . CYS A 1 114 ? -13.927 0.648 16.549 1.00 93.12 114 CYS A CA 1
ATOM 886 C C . CYS A 1 114 ? -14.310 -0.819 16.348 1.00 93.12 114 CYS A C 1
ATOM 888 O O . CYS A 1 114 ? -13.637 -1.709 16.871 1.00 93.12 114 CYS A O 1
ATOM 890 N N . VAL A 1 115 ? -15.355 -1.047 15.563 1.00 94.31 115 VAL A N 1
ATOM 891 C CA . VAL A 1 115 ? -15.851 -2.361 15.151 1.00 94.31 115 VAL A CA 1
ATOM 892 C C . VAL A 1 115 ? -15.963 -2.380 13.631 1.00 94.31 115 VAL A C 1
ATOM 894 O O . VAL A 1 115 ? -16.303 -1.360 13.025 1.00 94.31 115 VAL A O 1
ATOM 897 N N . ILE A 1 116 ? -15.667 -3.518 13.010 1.00 95.00 116 ILE A N 1
ATOM 898 C CA . ILE A 1 116 ? -15.901 -3.720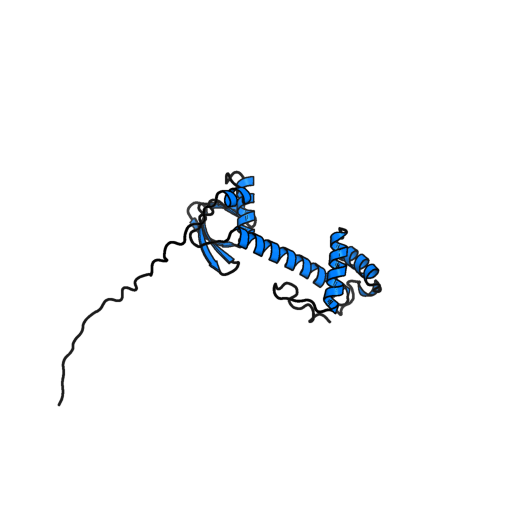 11.579 1.00 95.00 116 ILE A CA 1
ATOM 899 C C . ILE A 1 116 ? -17.403 -3.883 11.342 1.00 95.00 116 ILE A C 1
ATOM 901 O O . ILE A 1 116 ? -18.017 -4.817 11.842 1.00 95.00 116 ILE A O 1
ATOM 905 N N . GLU A 1 117 ? -18.002 -2.977 10.577 1.00 94.56 117 GLU A N 1
ATOM 906 C CA . GLU A 1 117 ? -19.416 -3.047 10.198 1.00 94.56 117 GLU A CA 1
ATOM 907 C C . GLU A 1 117 ? -19.608 -3.913 8.947 1.00 94.56 117 GLU A C 1
ATOM 909 O O . GLU A 1 117 ? -20.457 -4.799 8.928 1.00 94.56 117 GLU A O 1
ATOM 914 N N . SER A 1 118 ? -18.809 -3.669 7.906 1.00 93.50 118 SER A N 1
ATOM 915 C CA . SER A 1 118 ? -18.862 -4.406 6.641 1.00 93.50 118 SER A CA 1
ATOM 916 C C . SER A 1 118 ? -17.488 -4.478 5.978 1.00 93.50 118 SER A C 1
ATOM 918 O O . SER A 1 118 ? -16.609 -3.648 6.236 1.00 93.50 118 SER A O 1
ATOM 920 N N . VAL A 1 119 ? -17.315 -5.471 5.106 1.00 94.31 119 VAL A N 1
ATOM 921 C CA . VAL A 1 119 ? -16.107 -5.676 4.302 1.00 94.31 119 VAL A CA 1
ATOM 922 C C . VAL A 1 119 ? -16.526 -5.830 2.845 1.00 94.31 119 VAL A C 1
ATOM 924 O O . VAL A 1 119 ? -17.226 -6.778 2.503 1.00 94.31 119 VAL A O 1
ATOM 927 N N . ASP A 1 120 ? -16.074 -4.906 2.000 1.00 92.69 120 ASP A N 1
ATOM 928 C CA . ASP A 1 120 ? -16.361 -4.855 0.567 1.00 92.69 120 ASP A CA 1
ATOM 929 C C . ASP A 1 120 ? -15.037 -4.948 -0.206 1.00 92.69 120 ASP A C 1
ATOM 931 O O . ASP A 1 120 ? -14.369 -3.948 -0.499 1.00 92.69 120 ASP A O 1
ATOM 935 N N . GLY A 1 121 ? -14.604 -6.178 -0.492 1.00 88.81 121 GLY A N 1
ATOM 936 C CA . GLY A 1 121 ? -13.287 -6.439 -1.074 1.00 88.81 121 GLY A CA 1
ATOM 937 C C . GLY A 1 121 ? -12.167 -5.951 -0.150 1.00 88.81 121 GLY A C 1
ATOM 938 O O . GLY A 1 121 ? -12.026 -6.426 0.970 1.00 88.81 121 GLY A O 1
ATOM 939 N N . THR A 1 122 ? -11.362 -4.989 -0.606 1.00 88.44 122 THR A N 1
ATOM 940 C CA . THR A 1 122 ? -10.267 -4.402 0.190 1.00 88.44 122 THR A CA 1
ATOM 941 C C . THR A 1 122 ? -10.701 -3.229 1.073 1.00 88.44 122 THR A C 1
ATOM 943 O O . THR A 1 122 ? -9.918 -2.787 1.922 1.00 88.44 122 THR A O 1
ATOM 946 N N . SER A 1 123 ? -11.924 -2.725 0.879 1.00 93.00 123 SER A N 1
ATOM 947 C CA . SER A 1 123 ? -12.503 -1.633 1.659 1.00 93.00 123 SER A CA 1
ATOM 948 C C . SER A 1 123 ? -13.214 -2.186 2.890 1.00 93.00 123 SER A C 1
ATOM 950 O O . SER A 1 123 ? -14.003 -3.122 2.806 1.00 93.00 123 SER A O 1
ATOM 952 N N . ILE A 1 124 ? -12.931 -1.604 4.048 1.00 95.56 124 ILE A N 1
ATOM 953 C CA . ILE A 1 124 ? -13.467 -2.008 5.344 1.00 95.56 124 ILE A CA 1
ATOM 954 C C . ILE A 1 124 ? -14.196 -0.808 5.930 1.00 95.56 124 ILE A C 1
ATOM 956 O O . ILE A 1 124 ? -13.608 0.260 6.130 1.00 95.56 124 ILE A O 1
ATOM 960 N N . THR A 1 125 ? -15.476 -0.992 6.229 1.00 96.19 125 THR A N 1
ATOM 961 C CA . THR A 1 125 ? -16.274 0.015 6.918 1.00 96.19 125 THR A CA 1
ATOM 962 C C . THR A 1 125 ? -16.178 -0.206 8.419 1.00 96.19 125 THR A C 1
ATOM 964 O O . THR A 1 125 ? -16.428 -1.301 8.918 1.00 96.19 125 THR A O 1
ATOM 967 N N . LEU A 1 126 ? -15.829 0.852 9.142 1.00 95.50 126 LEU A N 1
ATOM 968 C CA . LEU A 1 126 ? -15.652 0.854 10.584 1.00 95.50 126 LEU A CA 1
ATOM 969 C C . LEU A 1 126 ? -16.685 1.756 11.246 1.00 95.50 126 LEU A C 1
ATOM 971 O O . LEU A 1 126 ? -16.922 2.879 10.790 1.00 95.50 126 LEU A O 1
ATOM 975 N N . LEU A 1 127 ? -17.221 1.292 12.369 1.00 94.94 127 LEU A N 1
ATOM 976 C CA . LEU A 1 127 ? -18.074 2.062 13.262 1.00 94.94 127 LEU A CA 1
ATOM 977 C C . LEU A 1 127 ? -17.337 2.284 14.579 1.00 94.94 127 LEU A C 1
ATOM 979 O O . LEU A 1 127 ? -16.807 1.345 15.162 1.00 94.94 127 LEU A O 1
ATOM 983 N N . GLY A 1 128 ? -17.289 3.523 15.058 1.00 93.44 128 GLY A N 1
ATOM 984 C CA . GLY A 1 128 ? -16.643 3.847 16.329 1.00 93.44 128 GLY A CA 1
ATOM 985 C C . GLY A 1 128 ? -17.098 5.186 16.890 1.00 93.44 128 GLY A C 1
ATOM 986 O O . GLY A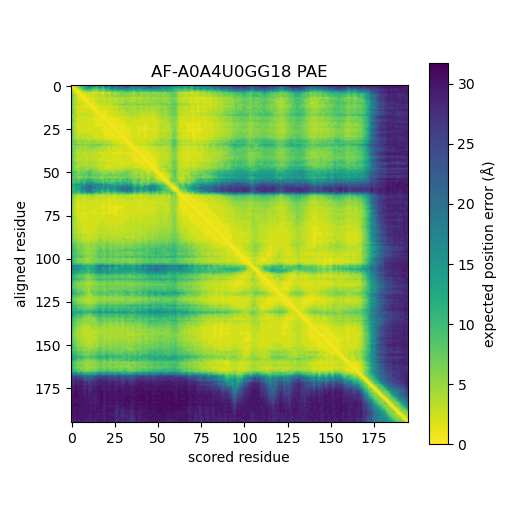 1 128 ? -18.034 5.803 16.381 1.00 93.44 128 GLY A O 1
ATOM 987 N N . LYS A 1 129 ? -16.430 5.656 17.945 1.00 93.31 129 LYS A N 1
ATOM 988 C CA . LYS A 1 129 ? -16.773 6.910 18.630 1.00 93.31 129 LYS A CA 1
ATOM 989 C C . LYS A 1 129 ? -15.650 7.936 18.569 1.00 93.31 129 LYS A C 1
ATOM 991 O O . LYS A 1 129 ? -14.479 7.609 18.749 1.00 93.31 129 LYS A O 1
ATOM 996 N N . ARG A 1 130 ? -16.016 9.203 18.370 1.00 90.12 130 ARG A N 1
ATOM 997 C CA . ARG A 1 130 ? -15.152 10.381 18.529 1.00 90.12 130 ARG A CA 1
ATOM 998 C C . ARG A 1 130 ? -15.797 11.317 19.542 1.00 90.12 130 ARG A C 1
ATOM 1000 O O . ARG A 1 130 ? -16.683 12.101 19.202 1.00 90.12 130 ARG A O 1
ATOM 1007 N N . GLY A 1 131 ? -15.385 11.200 20.802 1.00 86.06 131 GLY A N 1
ATOM 1008 C CA . GLY A 1 131 ? -16.100 11.835 21.909 1.00 86.06 131 GLY A CA 1
ATOM 1009 C C . GLY A 1 131 ? -17.528 11.288 22.006 1.00 86.06 131 GLY A C 1
ATOM 1010 O O . GLY A 1 131 ? -17.717 10.075 22.063 1.00 86.06 131 GLY A O 1
ATOM 1011 N N . ALA A 1 132 ? -18.523 12.176 21.983 1.00 86.50 132 ALA A N 1
ATOM 1012 C CA . ALA A 1 132 ? -19.940 11.804 22.029 1.00 86.50 132 ALA A CA 1
ATOM 1013 C C . ALA A 1 132 ? -20.513 11.332 20.677 1.00 86.50 132 ALA A C 1
ATOM 1015 O O . ALA A 1 132 ? -21.604 10.770 20.641 1.00 86.50 132 ALA A O 1
ATOM 1016 N N . LEU A 1 133 ? -19.804 11.562 19.566 1.00 90.56 133 LEU A N 1
ATOM 1017 C CA . LEU A 1 133 ? -20.313 11.271 18.226 1.00 90.56 133 LEU A CA 1
ATOM 1018 C C . LEU A 1 133 ? -19.949 9.853 17.789 1.00 90.56 133 LEU A C 1
ATOM 1020 O O . LEU A 1 133 ? -18.780 9.465 17.835 1.00 90.56 133 LEU A O 1
ATOM 1024 N N . CYS A 1 134 ? -20.935 9.115 17.287 1.00 90.62 134 CYS A N 1
ATOM 1025 C CA . CYS A 1 134 ? -20.700 7.893 16.525 1.00 90.62 134 CYS A CA 1
ATOM 1026 C C . CYS A 1 134 ? -20.293 8.267 15.097 1.00 90.62 134 CYS A C 1
ATOM 1028 O O . CYS A 1 134 ? -20.921 9.119 14.468 1.00 90.62 134 CYS A O 1
ATOM 1030 N N . VAL A 1 135 ? -19.231 7.649 14.590 1.00 92.31 135 VAL A N 1
ATOM 1031 C CA . VAL A 1 135 ? -18.711 7.899 13.247 1.00 92.31 135 VAL A CA 1
ATOM 1032 C C . VAL A 1 135 ? -18.591 6.596 12.476 1.00 92.31 135 VAL A C 1
ATOM 1034 O O . VAL A 1 135 ? -18.138 5.585 13.014 1.00 92.31 135 VAL A O 1
ATOM 1037 N N . ARG A 1 136 ? -18.963 6.659 11.199 1.00 93.31 136 ARG A N 1
ATOM 1038 C CA . ARG A 1 136 ? -18.715 5.620 10.204 1.00 93.31 136 ARG A CA 1
ATOM 1039 C C . ARG A 1 136 ? -17.579 6.087 9.308 1.00 93.31 136 ARG A C 1
ATOM 1041 O O . ARG A 1 136 ? -17.592 7.227 8.843 1.00 93.31 136 ARG A O 1
ATOM 1048 N N . LEU A 1 137 ? -16.577 5.245 9.106 1.00 91.94 137 LEU A N 1
ATOM 1049 C CA . LEU A 1 137 ? -15.411 5.574 8.291 1.00 91.94 137 LEU A CA 1
ATOM 1050 C C . LEU A 1 137 ? -14.989 4.380 7.447 1.00 91.94 137 LEU A C 1
ATOM 1052 O O . LEU A 1 137 ? -15.164 3.238 7.850 1.00 91.94 137 LEU A O 1
ATOM 1056 N N . GLN A 1 138 ? -14.429 4.661 6.277 1.00 93.56 138 GLN A N 1
ATOM 1057 C CA . GLN A 1 138 ? -13.880 3.643 5.393 1.00 93.56 138 GLN A CA 1
ATOM 1058 C C . GLN A 1 138 ? -12.362 3.618 5.527 1.00 93.56 138 GLN A C 1
ATOM 1060 O O . GLN A 1 138 ? -11.712 4.664 5.609 1.00 93.56 138 GLN A O 1
ATOM 1065 N N . SER A 1 139 ? -11.796 2.420 5.574 1.00 94.19 139 SER A N 1
ATOM 1066 C CA . SER A 1 139 ? -10.356 2.207 5.606 1.00 94.19 139 SER A CA 1
ATOM 1067 C C . SER A 1 139 ? -9.977 0.922 4.878 1.00 94.19 139 SER A C 1
ATOM 1069 O O . SER A 1 139 ? -10.830 0.155 4.452 1.00 94.19 139 SER A O 1
ATOM 1071 N N . THR A 1 140 ? -8.681 0.682 4.742 1.00 94.88 140 THR A N 1
ATOM 1072 C CA . THR A 1 140 ? -8.142 -0.604 4.288 1.00 94.88 140 THR A CA 1
ATOM 1073 C C . THR A 1 140 ? -7.489 -1.308 5.470 1.00 94.88 140 THR A C 1
ATOM 1075 O O . THR A 1 140 ? -7.150 -0.665 6.464 1.00 94.88 140 THR A O 1
ATOM 1078 N N . ALA A 1 141 ? -7.235 -2.612 5.362 1.00 95.12 141 ALA A N 1
ATOM 1079 C CA . ALA A 1 141 ? -6.513 -3.345 6.404 1.00 95.12 141 ALA A CA 1
ATOM 1080 C C . ALA A 1 141 ? -5.135 -2.725 6.715 1.00 95.12 141 ALA A C 1
ATOM 1082 O O . ALA A 1 141 ? -4.745 -2.622 7.875 1.00 95.12 141 ALA A O 1
ATOM 1083 N N . LEU A 1 142 ? -4.434 -2.220 5.691 1.00 95.06 142 LEU A N 1
ATOM 1084 C CA . LEU A 1 142 ? -3.166 -1.509 5.864 1.00 95.06 142 LEU A CA 1
ATOM 1085 C C . LEU A 1 142 ? -3.344 -0.182 6.622 1.00 95.06 142 LEU A C 1
ATOM 1087 O O . LEU A 1 142 ? -2.542 0.154 7.490 1.00 95.06 142 LEU A O 1
ATOM 1091 N N . GLY A 1 143 ? -4.421 0.555 6.338 1.00 93.81 143 GLY A N 1
ATOM 1092 C CA . GLY A 1 143 ? -4.773 1.764 7.083 1.00 93.81 143 GLY A CA 1
ATOM 1093 C C . GLY A 1 143 ? -5.091 1.481 8.554 1.00 93.81 143 GLY A C 1
ATOM 1094 O O . GLY A 1 143 ? -4.682 2.249 9.422 1.00 93.81 143 GLY A O 1
ATOM 1095 N N . ILE A 1 144 ? -5.765 0.364 8.840 1.00 94.56 144 ILE A N 1
ATOM 1096 C CA . ILE A 1 144 ? -6.045 -0.096 10.208 1.00 94.56 144 ILE A CA 1
ATOM 1097 C C . ILE A 1 144 ? -4.746 -0.440 10.930 1.00 94.56 144 ILE A C 1
ATOM 1099 O O . ILE A 1 144 ? -4.558 0.033 12.048 1.00 94.56 144 ILE A O 1
ATOM 1103 N N . ARG A 1 145 ? -3.834 -1.178 10.283 1.00 95.25 145 ARG A N 1
ATOM 1104 C CA . ARG A 1 145 ? -2.496 -1.465 10.819 1.00 95.25 145 ARG A CA 1
ATOM 1105 C C . ARG A 1 145 ? -1.794 -0.197 11.281 1.00 95.25 145 ARG A C 1
ATOM 1107 O O . ARG A 1 145 ? -1.489 -0.061 12.461 1.00 95.25 145 ARG A O 1
ATOM 1114 N N . TYR A 1 146 ? -1.629 0.769 10.379 1.00 94.44 146 TYR A N 1
ATOM 1115 C CA . TYR A 1 146 ? -0.971 2.026 10.727 1.00 94.44 146 TYR A CA 1
ATOM 1116 C C . TYR A 1 146 ? -1.713 2.798 11.819 1.00 94.44 146 TYR A C 1
ATOM 1118 O O . TYR A 1 146 ? -1.077 3.453 12.638 1.00 94.44 146 TYR A O 1
ATOM 1126 N N . ALA A 1 147 ? -3.045 2.725 11.858 1.00 94.56 147 ALA A N 1
ATOM 1127 C CA . ALA A 1 147 ? -3.831 3.395 12.885 1.00 94.56 147 ALA A CA 1
ATOM 1128 C C . ALA A 1 147 ? -3.739 2.725 14.268 1.00 94.56 147 ALA A C 1
ATOM 1130 O O . ALA A 1 147 ? -3.903 3.418 15.276 1.00 94.56 147 ALA A O 1
ATOM 1131 N N . MET A 1 148 ? -3.493 1.412 14.328 1.00 94.88 148 MET A N 1
ATOM 1132 C CA . MET A 1 148 ? -3.205 0.688 15.570 1.00 94.88 148 MET A CA 1
ATOM 1133 C C . MET A 1 148 ? -1.815 1.043 16.087 1.00 94.88 148 MET A C 1
ATOM 1135 O O . MET A 1 148 ? -1.700 1.488 17.228 1.00 94.88 148 MET A O 1
ATOM 1139 N N . ASP A 1 149 ? -0.798 0.948 15.230 1.00 94.31 149 ASP A N 1
ATOM 1140 C CA . ASP A 1 149 ? 0.587 1.274 15.588 1.00 94.31 149 ASP A CA 1
ATOM 1141 C C . ASP A 1 149 ? 0.688 2.735 16.059 1.00 94.31 149 ASP A C 1
ATOM 1143 O O . ASP A 1 149 ? 1.177 3.018 17.152 1.00 94.31 149 ASP A O 1
ATOM 1147 N N . ALA A 1 150 ? 0.075 3.669 15.324 1.00 92.81 150 ALA A N 1
ATOM 1148 C CA . ALA A 1 150 ? 0.022 5.080 15.705 1.00 92.81 150 ALA A CA 1
ATOM 1149 C C . ALA A 1 150 ? -0.719 5.336 17.031 1.00 92.81 150 ALA A C 1
ATOM 1151 O O . ALA A 1 150 ? -0.416 6.317 17.722 1.00 92.81 150 ALA A O 1
ATOM 1152 N N . ALA A 1 151 ? -1.710 4.506 17.382 1.00 93.00 151 ALA A N 1
ATOM 1153 C CA . ALA A 1 151 ? -2.414 4.590 18.659 1.00 93.00 151 ALA A CA 1
ATOM 1154 C C . ALA A 1 151 ? -1.557 4.049 19.813 1.00 93.00 151 ALA A C 1
ATOM 1156 O O . ALA A 1 151 ? -1.562 4.654 20.889 1.00 93.00 151 ALA A O 1
ATOM 1157 N N . ALA A 1 152 ? -0.817 2.962 19.584 1.00 93.31 152 ALA A N 1
ATOM 1158 C CA . ALA A 1 152 ? 0.113 2.377 20.545 1.00 93.31 152 ALA A CA 1
ATOM 1159 C C . ALA A 1 152 ? 1.288 3.324 20.837 1.00 93.31 152 ALA A C 1
ATOM 1161 O O . ALA A 1 152 ? 1.523 3.662 21.996 1.00 93.31 152 ALA A O 1
ATOM 1162 N N . GLU A 1 153 ? 1.932 3.875 19.802 1.00 92.81 153 GLU A N 1
ATOM 1163 C CA . GLU A 1 153 ? 3.013 4.871 19.926 1.00 92.81 153 GLU A CA 1
ATOM 1164 C C . GLU A 1 153 ? 2.597 6.103 20.745 1.00 92.81 153 GLU A C 1
ATOM 1166 O O . GLU A 1 153 ? 3.399 6.703 21.457 1.00 92.81 153 GLU A O 1
ATOM 1171 N N . ARG A 1 154 ? 1.318 6.489 20.666 1.00 90.81 154 ARG A N 1
ATOM 1172 C CA . ARG A 1 154 ? 0.747 7.631 21.401 1.00 90.81 154 ARG A CA 1
ATOM 1173 C C . ARG A 1 154 ? 0.191 7.257 22.778 1.00 90.81 154 ARG A C 1
ATOM 1175 O O . ARG A 1 154 ? -0.454 8.095 23.410 1.00 90.81 154 ARG A O 1
ATOM 1182 N N . GLY A 1 155 ? 0.355 6.009 23.218 1.00 90.81 155 GLY A N 1
ATOM 1183 C CA . GLY A 1 155 ? -0.169 5.508 24.490 1.00 90.81 155 GLY A CA 1
ATOM 1184 C C . GLY A 1 155 ? -1.700 5.505 24.581 1.00 90.81 155 GLY A C 1
ATOM 1185 O O . GLY A 1 155 ? -2.261 5.524 25.674 1.00 90.81 155 GLY A O 1
ATOM 1186 N N . ARG A 1 156 ? -2.409 5.527 23.443 1.00 90.81 156 ARG A N 1
ATOM 1187 C CA . ARG A 1 156 ? -3.884 5.434 23.373 1.00 90.81 156 ARG A CA 1
ATOM 1188 C C . ARG A 1 156 ? -4.378 3.991 23.310 1.00 90.81 156 ARG A C 1
ATOM 1190 O O . ARG A 1 156 ? -5.584 3.747 23.377 1.00 90.81 156 ARG A O 1
ATOM 1197 N N . ARG A 1 157 ? -3.440 3.060 23.171 1.00 92.31 157 ARG A N 1
ATOM 1198 C CA . ARG A 1 157 ? -3.620 1.618 23.114 1.00 92.31 157 ARG A CA 1
ATOM 1199 C C . ARG A 1 157 ? -2.394 0.946 23.745 1.00 92.31 157 ARG A C 1
ATOM 1201 O O . ARG A 1 157 ? -1.331 1.558 23.784 1.00 92.31 157 ARG A O 1
ATOM 1208 N N . ARG A 1 158 ? -2.563 -0.269 24.276 1.00 89.56 158 ARG A N 1
ATOM 1209 C CA . ARG A 1 158 ? -1.485 -1.041 24.919 1.00 89.56 158 ARG A CA 1
ATOM 1210 C C . ARG A 1 158 ? -0.703 -1.911 23.930 1.00 89.56 158 ARG A C 1
ATOM 1212 O O . ARG A 1 158 ? 0.486 -2.114 24.119 1.00 89.56 158 ARG A O 1
ATOM 1219 N N . ASP A 1 159 ? -1.395 -2.445 22.940 1.00 90.44 159 ASP A N 1
ATOM 1220 C CA . ASP A 1 159 ? -0.934 -3.383 21.922 1.00 90.44 159 ASP A CA 1
ATOM 1221 C C . ASP A 1 159 ? -0.832 -2.693 20.553 1.00 90.44 159 ASP A C 1
ATOM 1223 O O . ASP A 1 159 ? -1.674 -1.859 20.214 1.00 90.44 159 ASP A O 1
ATOM 1227 N N . GLY A 1 160 ? 0.202 -3.014 19.777 1.00 91.31 160 GLY A N 1
ATOM 1228 C CA . GLY A 1 160 ? 0.322 -2.626 18.376 1.00 91.31 160 GLY A CA 1
ATOM 1229 C C . GLY A 1 160 ? -0.344 -3.649 17.461 1.00 91.31 160 GLY A C 1
ATOM 1230 O O . GLY A 1 160 ? -1.090 -4.529 17.899 1.00 91.31 160 GLY A O 1
ATOM 1231 N N . TRP A 1 161 ? -0.090 -3.532 16.160 1.00 92.44 161 TRP A N 1
ATOM 1232 C CA . TRP A 1 161 ? -0.632 -4.459 15.171 1.00 92.44 161 TRP A CA 1
ATOM 1233 C C . TRP A 1 161 ? -0.222 -5.916 15.415 1.00 92.44 161 TRP A C 1
ATOM 1235 O O . TRP A 1 161 ? -1.061 -6.814 15.343 1.00 92.44 161 TRP A O 1
ATOM 1245 N N . GLU A 1 162 ? 1.060 -6.164 15.692 1.00 92.62 162 GLU A N 1
ATOM 1246 C CA . GLU A 1 162 ? 1.589 -7.525 15.832 1.00 92.62 162 GLU A CA 1
ATOM 1247 C C . GLU A 1 162 ? 1.033 -8.218 17.080 1.00 92.62 162 GLU A C 1
ATOM 1249 O O . GLU A 1 162 ? 0.580 -9.362 17.001 1.00 92.62 162 GLU A O 1
ATOM 1254 N N . GLU A 1 163 ? 0.968 -7.514 18.213 1.00 91.94 163 GLU A N 1
ATOM 1255 C CA . GLU A 1 163 ? 0.394 -8.056 19.445 1.00 91.94 163 GLU A CA 1
ATOM 1256 C C . GLU A 1 163 ? -1.122 -8.262 19.329 1.00 91.94 163 GLU A C 1
ATOM 1258 O O . GLU A 1 163 ? -1.655 -9.250 19.846 1.00 91.94 163 GLU A O 1
ATOM 1263 N N . PHE A 1 164 ? -1.823 -7.375 18.614 1.00 90.94 164 PHE A N 1
ATOM 1264 C CA . PHE A 1 164 ? -3.247 -7.548 18.335 1.00 90.94 164 PHE A CA 1
ATOM 1265 C C . PHE A 1 164 ? -3.509 -8.816 17.518 1.00 90.94 164 PHE A C 1
ATOM 1267 O O . PHE A 1 164 ? -4.387 -9.601 17.870 1.00 90.94 164 PHE A O 1
ATOM 1274 N N . LEU A 1 165 ? -2.740 -9.057 16.452 1.00 91.19 165 LEU A N 1
ATOM 1275 C CA . LEU A 1 165 ? -2.910 -10.263 15.641 1.00 91.19 165 LEU A CA 1
ATOM 1276 C C . LEU A 1 165 ? -2.581 -11.540 16.422 1.00 91.19 165 LEU A C 1
ATOM 1278 O O . LEU A 1 165 ? -3.297 -12.528 16.282 1.00 91.19 165 LEU A O 1
ATOM 1282 N N . ALA A 1 166 ? -1.550 -11.518 17.269 1.00 88.31 166 ALA A N 1
ATOM 1283 C CA . ALA A 1 166 ? -1.163 -12.673 18.081 1.00 88.31 166 ALA A CA 1
ATOM 1284 C C . ALA A 1 166 ? -2.220 -13.058 19.132 1.00 88.31 166 ALA A C 1
ATOM 1286 O O . ALA A 1 166 ? -2.348 -14.227 19.490 1.00 88.31 166 ALA A O 1
ATOM 1287 N N . THR A 1 167 ? -2.970 -12.077 19.639 1.00 84.50 167 THR A N 1
ATOM 1288 C CA . THR A 1 167 ? -3.995 -12.275 20.678 1.00 84.50 167 THR A CA 1
ATOM 1289 C C . THR A 1 167 ? -5.402 -12.452 20.116 1.00 84.50 167 THR A C 1
ATOM 1291 O O . THR A 1 167 ? -6.332 -12.784 20.854 1.00 84.50 167 THR A O 1
ATOM 1294 N N . ARG A 1 168 ? -5.582 -12.244 18.809 1.00 78.69 168 ARG A N 1
ATOM 1295 C CA . ARG A 1 168 ? -6.888 -12.334 18.170 1.00 78.69 168 ARG A CA 1
ATOM 1296 C C . ARG A 1 168 ? -7.334 -13.785 18.053 1.00 78.69 168 ARG A C 1
ATOM 1298 O O . ARG A 1 168 ? -6.753 -14.589 17.331 1.00 78.69 168 ARG A O 1
ATOM 1305 N N . HIS A 1 169 ? -8.450 -14.082 18.705 1.00 61.22 169 HIS A N 1
ATOM 1306 C CA . HIS A 1 169 ? -9.241 -15.265 18.408 1.00 61.22 169 HIS A CA 1
ATOM 1307 C C . HIS A 1 169 ? -10.254 -14.897 17.319 1.00 61.22 169 HIS A C 1
ATOM 1309 O O . HIS A 1 169 ? -10.972 -13.909 17.492 1.00 61.22 169 HIS A O 1
ATOM 1315 N N . PRO A 1 170 ? -10.316 -15.629 16.193 1.00 55.09 170 PRO A N 1
ATOM 1316 C CA . PRO A 1 170 ? -11.325 -15.369 15.178 1.00 55.09 170 PRO A CA 1
ATOM 1317 C C . PRO A 1 170 ? -12.708 -15.511 15.815 1.00 55.09 170 PRO A C 1
ATOM 1319 O O . PRO A 1 170 ? -13.016 -16.537 16.427 1.00 55.09 170 PRO A O 1
ATOM 1322 N N . VAL A 1 171 ? -13.537 -14.472 15.700 1.00 52.66 171 VAL A N 1
ATOM 1323 C CA . VAL A 1 171 ? -14.939 -14.563 16.102 1.00 52.66 171 VAL A CA 1
ATOM 1324 C C . VAL A 1 171 ? -15.592 -15.557 15.149 1.00 52.66 171 VAL A C 1
ATOM 1326 O O . VAL A 1 171 ? -15.709 -15.297 13.951 1.00 52.66 171 VAL A O 1
ATOM 1329 N N . ALA A 1 172 ? -15.966 -16.728 15.671 1.00 44.47 172 ALA A N 1
ATOM 1330 C CA . ALA A 1 172 ? -16.751 -17.697 14.924 1.00 44.47 172 ALA A CA 1
ATOM 1331 C C . ALA A 1 172 ? -18.020 -16.996 14.432 1.00 44.47 172 ALA A C 1
ATOM 1333 O O . ALA A 1 172 ? -18.747 -16.394 15.223 1.00 44.47 172 ALA A O 1
ATOM 1334 N N . THR A 1 173 ? -18.247 -17.037 13.122 1.00 43.12 173 THR A N 1
ATOM 1335 C CA . THR A 1 173 ? -19.398 -16.427 12.462 1.00 43.12 173 THR A CA 1
ATOM 1336 C C . THR A 1 173 ? -20.683 -16.969 13.090 1.00 43.12 173 THR A C 1
ATOM 1338 O O . THR A 1 173 ? -21.103 -18.089 12.808 1.00 43.12 173 THR A O 1
ATOM 1341 N N . GLY A 1 174 ? -21.294 -16.192 13.986 1.00 39.09 174 GLY A N 1
ATOM 1342 C CA . GLY A 1 174 ? -22.652 -16.446 14.451 1.00 39.09 174 GLY A CA 1
ATOM 1343 C C . GLY A 1 174 ? -23.627 -16.238 13.287 1.00 39.09 174 GLY A C 1
ATOM 1344 O O . GLY A 1 174 ? -23.384 -15.357 12.456 1.00 39.09 174 GLY A O 1
ATOM 1345 N N . PRO A 1 175 ? -24.697 -17.045 13.180 1.00 38.12 175 PRO A N 1
ATOM 1346 C CA . PRO A 1 175 ? -25.610 -16.991 12.048 1.00 38.12 175 PRO A CA 1
ATOM 1347 C C . PRO A 1 175 ? -26.212 -15.591 11.933 1.00 38.12 175 PRO A C 1
ATOM 1349 O O . PRO A 1 175 ? -26.734 -15.042 12.902 1.00 38.12 175 PRO A O 1
ATOM 1352 N N . GLN A 1 176 ? -26.110 -15.015 10.736 1.00 37.97 176 GLN A N 1
ATOM 1353 C CA . GLN A 1 176 ? -26.756 -13.759 10.388 1.00 37.97 176 GLN A CA 1
ATOM 1354 C C . GLN A 1 176 ? -28.256 -13.907 10.654 1.00 37.97 176 GLN A C 1
ATOM 1356 O O . GLN A 1 176 ? -28.935 -14.681 9.978 1.00 37.97 176 GLN A O 1
ATOM 1361 N N . SER A 1 177 ? -28.761 -13.194 11.662 1.00 36.94 177 SER A N 1
ATOM 1362 C CA . SER A 1 177 ? -30.188 -13.112 11.948 1.00 36.94 177 SER A CA 1
ATOM 1363 C C . SER A 1 177 ? -30.908 -12.604 10.705 1.00 36.94 177 SER A C 1
ATOM 1365 O O . SER A 1 177 ? -30.773 -11.441 10.317 1.00 36.94 177 SER A O 1
ATOM 1367 N N . GLN A 1 178 ? -31.659 -13.501 10.070 1.00 37.44 178 GLN A N 1
ATOM 1368 C CA . GLN A 1 178 ? -32.651 -13.155 9.067 1.00 37.44 178 GLN A CA 1
ATOM 1369 C C . GLN A 1 178 ? -33.608 -12.152 9.710 1.00 37.44 178 GLN A C 1
ATOM 1371 O O . GLN A 1 178 ? -34.263 -12.448 10.705 1.00 37.44 178 GLN A O 1
ATOM 1376 N N . THR A 1 179 ? -33.637 -10.935 9.175 1.00 36.88 179 THR A N 1
ATOM 1377 C CA . THR A 1 179 ? -34.687 -9.974 9.500 1.00 36.88 179 THR A CA 1
ATOM 1378 C C . THR A 1 179 ? -35.994 -10.540 8.958 1.00 36.88 179 THR A C 1
ATOM 1380 O O . THR A 1 179 ? -36.212 -10.564 7.747 1.00 36.88 179 THR A O 1
ATOM 1383 N N . GLU A 1 180 ? -36.829 -11.040 9.865 1.00 36.94 180 GLU A N 1
ATOM 1384 C CA . GLU A 1 180 ? -38.229 -11.358 9.618 1.00 36.94 180 GLU A CA 1
ATOM 1385 C C . GLU A 1 180 ? -38.925 -10.118 9.043 1.00 36.94 180 GLU A C 1
ATOM 1387 O O . GLU A 1 180 ? -39.112 -9.102 9.717 1.00 36.94 180 GLU A O 1
ATOM 1392 N N . ALA A 1 181 ? -39.304 -10.193 7.768 1.00 37.69 181 ALA A N 1
ATOM 1393 C CA . ALA A 1 181 ? -40.250 -9.266 7.176 1.00 37.69 181 ALA A CA 1
ATOM 1394 C C . ALA A 1 181 ? -41.640 -9.595 7.731 1.00 37.69 181 ALA A C 1
ATOM 1396 O O . ALA A 1 181 ? -42.337 -10.491 7.257 1.00 37.69 181 ALA A O 1
ATOM 1397 N N . HIS A 1 182 ? -42.030 -8.863 8.768 1.00 38.69 182 HIS A N 1
ATOM 1398 C CA . HIS A 1 182 ? -43.380 -8.866 9.305 1.00 38.69 182 HIS A CA 1
ATOM 1399 C C . HIS A 1 182 ? -44.296 -8.110 8.322 1.00 38.69 182 HIS A C 1
ATOM 1401 O O . HIS A 1 182 ? -44.431 -6.891 8.393 1.00 38.69 182 HIS A O 1
ATOM 1407 N N . ALA A 1 183 ? -44.902 -8.821 7.369 1.00 37.22 183 ALA A N 1
ATOM 1408 C CA . ALA A 1 183 ? -46.029 -8.316 6.587 1.00 37.22 183 ALA A CA 1
ATOM 1409 C C . ALA A 1 183 ? -47.279 -9.085 7.023 1.00 37.22 183 ALA A C 1
ATOM 1411 O O . ALA A 1 183 ? -47.478 -10.245 6.667 1.00 37.22 183 ALA A O 1
ATOM 1412 N N . GLY A 1 184 ? -48.061 -8.445 7.894 1.00 33.84 184 GLY A N 1
ATOM 1413 C CA . GLY A 1 184 ? -49.278 -8.998 8.464 1.00 33.84 184 GLY A CA 1
ATOM 1414 C C . GLY A 1 184 ? -50.305 -9.363 7.396 1.00 33.84 184 GLY A C 1
ATOM 1415 O O . GLY A 1 184 ? -50.573 -8.599 6.469 1.00 33.84 184 GLY A O 1
ATOM 1416 N N . ALA A 1 185 ? -50.898 -10.538 7.581 1.00 35.84 185 ALA A N 1
ATOM 1417 C CA . ALA A 1 185 ? -52.161 -10.908 6.982 1.00 35.84 185 ALA A CA 1
ATOM 1418 C C . ALA A 1 185 ? -53.255 -9.954 7.483 1.00 35.84 185 ALA A C 1
ATOM 1420 O O . ALA A 1 185 ? -53.449 -9.809 8.691 1.00 35.84 185 ALA A O 1
ATOM 1421 N N . VAL A 1 186 ? -53.988 -9.340 6.557 1.00 40.88 186 VAL A N 1
ATOM 1422 C CA . VAL A 1 186 ? -55.353 -8.885 6.819 1.00 40.88 186 VAL A CA 1
ATOM 1423 C C . VAL A 1 186 ? -56.246 -9.551 5.790 1.00 40.88 186 VAL A C 1
ATOM 1425 O O . VAL A 1 186 ? -56.186 -9.279 4.593 1.00 40.88 186 VAL A O 1
ATOM 1428 N N . ASP A 1 187 ? -57.020 -10.479 6.327 1.00 36.66 187 ASP A N 1
ATOM 1429 C CA . ASP A 1 187 ? -58.168 -11.145 5.747 1.00 36.66 187 ASP A CA 1
ATOM 1430 C C . ASP A 1 187 ? -59.212 -10.105 5.305 1.00 36.66 187 ASP A C 1
ATOM 1432 O O . ASP A 1 187 ? -59.597 -9.233 6.087 1.00 36.66 187 ASP A O 1
ATOM 1436 N N . ALA A 1 188 ? -59.681 -10.187 4.061 1.00 38.31 188 ALA A N 1
ATOM 1437 C CA . ALA A 1 188 ? -60.878 -9.478 3.611 1.00 38.31 188 ALA A CA 1
ATOM 1438 C C . ALA A 1 188 ? -61.547 -10.262 2.479 1.00 38.31 188 ALA A C 1
ATOM 1440 O O . ALA A 1 188 ? -61.403 -9.988 1.288 1.00 38.31 188 ALA A O 1
ATOM 1441 N N . GLN A 1 189 ? -62.291 -11.272 2.908 1.00 40.75 189 GLN A N 1
ATOM 1442 C CA . GLN A 1 189 ? -63.314 -11.980 2.159 1.00 40.75 189 GLN A CA 1
ATOM 1443 C C . GLN A 1 189 ? -64.432 -11.002 1.749 1.00 40.75 189 GLN A C 1
ATOM 1445 O O . GLN A 1 189 ? -65.013 -10.339 2.608 1.00 40.75 189 GLN A O 1
ATOM 1450 N N . LEU A 1 190 ? -64.781 -10.939 0.461 1.00 38.84 190 LEU A N 1
ATOM 1451 C CA . LE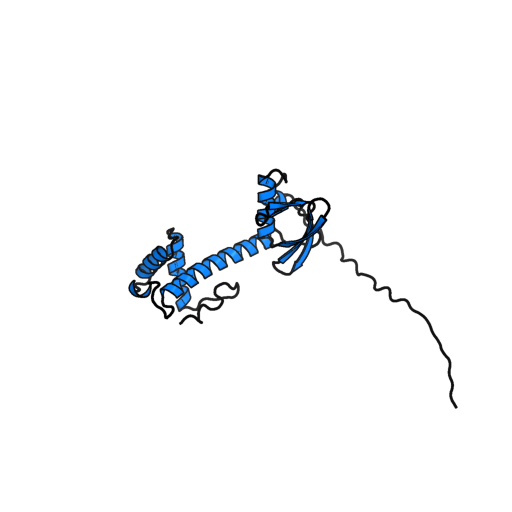U A 1 190 ? -66.031 -10.331 -0.017 1.00 38.84 190 LEU A CA 1
ATOM 1452 C C . LEU A 1 190 ? -66.733 -11.285 -1.008 1.00 38.84 190 LEU A C 1
ATOM 1454 O O . LEU A 1 190 ? -66.050 -11.936 -1.800 1.00 38.84 190 LEU A O 1
ATOM 1458 N N . PRO A 1 191 ? -68.072 -11.427 -0.934 1.00 45.84 191 PRO A N 1
ATOM 1459 C CA . PRO A 1 191 ? -68.805 -12.539 -1.539 1.00 45.84 191 PRO A CA 1
ATOM 1460 C C . PRO A 1 191 ? -69.260 -12.297 -2.988 1.00 45.84 191 PRO A C 1
ATOM 1462 O O . PRO A 1 191 ? -69.293 -11.174 -3.486 1.00 45.84 191 PRO A O 1
ATOM 1465 N N . LEU A 1 192 ? -69.654 -13.415 -3.612 1.00 39.12 192 LEU A N 1
ATOM 1466 C CA . LEU A 1 192 ? -70.347 -13.570 -4.893 1.00 39.12 192 LEU A CA 1
ATOM 1467 C C . LEU A 1 192 ? -71.396 -12.486 -5.189 1.00 39.12 192 LEU A C 1
ATOM 1469 O O . LEU A 1 192 ? -72.276 -12.261 -4.365 1.00 39.12 192 LEU A O 1
ATOM 1473 N N . PHE A 1 193 ? -71.444 -12.040 -6.448 1.00 34.34 193 PHE A N 1
ATOM 1474 C CA . PHE A 1 193 ? -72.707 -11.869 -7.172 1.00 34.34 193 PHE A CA 1
ATOM 1475 C C . PHE A 1 193 ? -72.542 -12.304 -8.632 1.00 34.34 193 PHE A C 1
ATOM 1477 O O . PHE A 1 193 ? -71.712 -11.772 -9.365 1.00 34.34 193 PHE A O 1
ATOM 1484 N N . ALA A 1 194 ? -73.349 -13.288 -9.025 1.00 40.00 194 ALA A N 1
ATOM 1485 C CA . ALA A 1 194 ? -73.689 -13.600 -10.403 1.00 40.00 194 ALA A CA 1
ATOM 1486 C C . ALA A 1 194 ? -75.152 -13.196 -10.613 1.00 40.00 194 ALA A C 1
ATOM 1488 O O . ALA A 1 194 ? -75.994 -13.631 -9.826 1.00 40.00 194 ALA A O 1
ATOM 1489 N N . VAL A 1 195 ? -75.420 -12.402 -11.654 1.00 49.75 195 VAL A N 1
ATOM 1490 C CA . VAL A 1 195 ? -76.617 -12.446 -12.515 1.00 49.75 195 VAL A CA 1
ATOM 1491 C C . VAL A 1 195 ? -76.173 -12.023 -13.909 1.00 49.75 195 VAL A C 1
ATOM 1493 O O . VAL A 1 195 ? -75.486 -10.981 -13.994 1.00 49.75 195 VAL A O 1
#

Mean predicted aligned error: 10.74 Å

Solvent-accessible surface area (backbone atoms only — not comparable to full-atom values): 11402 Å² total; per-residue (Å²): 112,59,74,90,59,65,57,44,71,43,93,82,56,74,74,51,79,74,52,41,58,52,36,53,42,47,50,52,29,46,73,74,66,40,80,50,69,70,54,31,43,55,46,34,21,64,76,69,70,43,67,63,82,49,49,44,87,81,52,91,68,46,46,57,33,50,53,52,51,49,36,54,49,25,52,51,37,54,53,48,54,49,49,42,49,53,32,35,61,72,57,60,80,50,65,69,41,76,70,36,44,34,22,40,82,92,74,66,51,61,29,38,66,24,27,30,67,44,69,60,86,70,42,32,34,33,37,27,29,49,85,93,43,78,45,77,48,79,42,34,45,45,54,49,41,53,8,22,38,50,13,25,79,67,67,68,34,93,52,35,48,68,57,45,59,74,69,57,70,82,78,75,84,68,80,80,77,77,79,79,82,86,74,80,88,77,90,78,91,80,81,90,85,87,133

Nearest PDB structures (foldseek):
  5ejk-assembly1_D  TM=2.619E-01  e=7.043E-01  Rous sarcoma virus - Prague C
  4fw1-assembly1_B  TM=2.374E-01  e=6.282E-01  Rous sarcoma virus - Prague C
  5ejk-assembly1_H  TM=2.791E-01  e=1.178E+00  Rous sarcoma virus - Prague C
  5ejk-assembly1_B  TM=2.436E-01  e=1.248E+00  Rous sarcoma virus - Prague C
  1c1a-assembly1_B  TM=2.479E-01  e=2.088E+00  Rous sarcoma virus

pLDDT: mean 82.1, std 18.63, range [33.84, 96.19]

Radius of gyration: 26.83 Å; Cα contacts (8 Å, |Δi|>4): 239; chains: 1; bounding box: 101×35×53 Å